Protein AF-A0A7S1Z322-F1 (afdb_monomer)

Organism: Trieres chinensis (NCBI:txid1514140)

Solvent-accessible surface area (backbone atoms only — not comparable to full-atom values): 23806 Å² total; per-residue (Å²): 132,81,77,69,66,62,68,61,63,66,67,71,72,79,74,84,77,78,76,73,82,71,79,69,81,74,74,83,77,74,84,77,82,75,78,67,72,75,73,50,73,66,57,51,52,49,52,51,51,52,48,53,51,53,52,50,52,52,52,54,51,53,50,52,55,52,50,53,51,51,52,51,51,53,51,52,54,50,53,52,50,53,52,51,50,52,53,52,58,62,64,58,77,80,63,85,81,73,95,78,64,73,65,61,58,55,56,52,48,52,51,49,50,53,51,50,53,50,48,52,54,55,48,53,54,52,53,49,52,51,50,53,52,51,51,51,54,51,50,53,53,50,50,50,54,52,50,53,50,48,51,59,59,63,68,59,68,80,68,80,80,67,73,80,74,71,61,56,68,56,54,56,49,37,48,51,50,39,51,30,41,76,66,76,65,43,93,59,57,68,75,54,41,50,53,49,65,48,83,71,89,57,97,81,71,81,74,80,87,73,82,78,80,89,78,88,80,83,82,81,83,88,80,87,86,80,88,76,86,88,76,92,72,85,81,62,74,71,69,73,75,67,72,77,85,74,64,98,76,80,70,94,83,71,81,50,72,67,54,48,50,62,63,54,64,74,74,72,86,84,85,88,79,93,70,90,68,78,81,71,80,81,63,82,46,75,65,53,55,48,27,52,51,46,32,52,31,43,77,70,74,66,48,91,64,57,70,71,58,40,52,51,25,43,54,54,60,66,70,45,79,78,72,80,79,73,80,81,73,87,71,60,69,70,64,58,67,70,56,77,70,88,64,82,93,73,81,79,94,63,78,51,74,68,53,51,52,54,50,52,55,50,55,64,75,76,108

Foldseek 3Di:
DPPVPPVVVVVVPPPPDPPDPPPPPPPPPDDPPPPPPDPDPVRVVVVVVVVVVVVVVVVVVVVVVVVVVVVVVVVVVVVVVVVVVVVVVVVVPPDDDDPPCPVVVVVVVVVVVVVVVVVVVVVVVVVVVVVVVVVVVVVVVVVVVVVVVVCVVPVPPDPDDDDPPPPVVLVVVLVVQLVCVVVVNHPDDPVVNVVSVPPPPDPPDDPPDDDDDDDDDDDDDDDDDDDDDDDDDPDDPVVVVPPPVDDPPPDDDDDDPVVCCVVVVVPDDDDDDDDDDDPDPPDQDPVLVVLVVQLVCVVVVNHPDDPVSNVVSVVVNVPPDDDPDPPDDDDDVVLVVVQPDPDDPPDDPDDGPVRVVVVVVVVVVVD

Sequence (367 aa):
MAKLSVAVAALLLLTSGADAFSCRKINMRRNQSLRMALPTPEESAKALTDYMSKSHEAKLQAVKAAEEKAATEIRGLKSQIEELEIERASSIVQSSPPAALVEGSREDLANKLVAYQKFMADYIVKAQDQKVKAVRAAEEAAEKRFKDQLLLLGGSATAPAAAPAENKVFADRSAKVSAAAKAGKSRWGDSENQKASQKVGVVGTVPPNQAAPASSFETPAPEPVVTVPVVEVPVPEEVAAADHGLRADGGVGGLTLAERIHFGANASGAPAAAVAAPAASKGPTLFDMRNAKVSAAAAAGKSRWGEREVRKAMDLARALPAAPSTPVIEVSPEVQAADHGLRADGGVGGPTLAERVNLGARLLQTA

Structure (mmCIF, N/CA/C/O backbone):
data_AF-A0A7S1Z322-F1
#
_entry.id   AF-A0A7S1Z322-F1
#
loop_
_atom_site.group_PDB
_atom_site.id
_atom_site.type_symbol
_atom_site.label_atom_id
_atom_site.label_alt_id
_atom_site.label_comp_id
_atom_site.label_asym_id
_atom_site.label_entity_id
_atom_site.label_seq_id
_a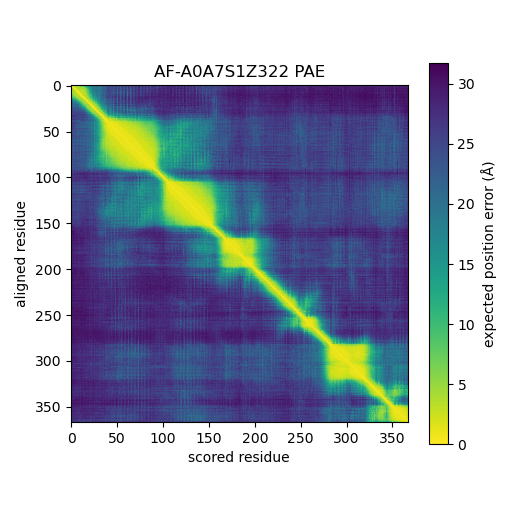tom_site.pdbx_PDB_ins_code
_atom_site.Cartn_x
_atom_site.Cartn_y
_atom_site.Cartn_z
_atom_site.occupancy
_atom_site.B_iso_or_equiv
_atom_site.auth_seq_id
_atom_site.auth_comp_id
_atom_site.auth_asym_id
_atom_site.auth_atom_id
_atom_site.pdbx_PDB_model_num
ATOM 1 N N . MET A 1 1 ? -30.931 33.501 14.495 1.00 48.34 1 MET A N 1
ATOM 2 C CA . MET A 1 1 ? -30.773 33.709 13.036 1.00 48.34 1 MET A CA 1
ATOM 3 C C . MET A 1 1 ? -29.376 34.184 12.594 1.00 48.34 1 MET A C 1
ATOM 5 O O . MET A 1 1 ? -29.181 34.382 11.409 1.00 48.34 1 MET A O 1
ATOM 9 N N . ALA A 1 2 ? -28.368 34.282 13.475 1.00 50.38 2 ALA A N 1
ATOM 10 C CA . ALA A 1 2 ? -27.017 34.735 13.095 1.00 50.38 2 ALA A CA 1
ATOM 11 C C . ALA A 1 2 ? -26.042 33.616 12.651 1.00 50.38 2 ALA A C 1
ATOM 13 O O . ALA A 1 2 ? -24.951 33.905 12.178 1.00 50.38 2 ALA A O 1
ATOM 14 N N . LYS A 1 3 ? -26.416 32.331 12.775 1.00 45.22 3 LYS A N 1
ATOM 15 C CA . LYS A 1 3 ? -25.525 31.188 12.478 1.00 45.22 3 LYS A CA 1
ATOM 16 C C . LYS A 1 3 ? -25.647 30.626 11.053 1.00 45.22 3 LYS A C 1
ATOM 18 O O . LYS A 1 3 ? -24.819 29.816 10.661 1.00 45.22 3 LYS A O 1
ATOM 23 N N . LEU A 1 4 ? -26.622 31.082 10.257 1.00 45.84 4 LEU A N 1
ATOM 24 C CA . LEU A 1 4 ? -26.761 30.667 8.851 1.00 45.84 4 LEU A CA 1
ATOM 25 C C . LEU A 1 4 ? -25.904 31.490 7.872 1.00 45.84 4 LEU A C 1
ATOM 27 O O . LEU A 1 4 ? -25.720 31.071 6.736 1.00 45.84 4 LEU A O 1
ATOM 31 N N . SER A 1 5 ? -25.348 32.632 8.293 1.00 46.78 5 SER A N 1
ATOM 32 C CA . SER A 1 5 ? -24.646 33.539 7.372 1.00 46.78 5 SER A CA 1
ATOM 33 C C . SER A 1 5 ? -23.170 33.187 7.139 1.00 46.78 5 SER A C 1
ATOM 35 O O . SER A 1 5 ? -22.582 33.661 6.172 1.00 46.78 5 SER A O 1
ATOM 37 N N . VAL A 1 6 ? -22.561 32.346 7.983 1.00 51.38 6 VAL A N 1
ATOM 38 C CA . VAL A 1 6 ? -21.130 31.988 7.874 1.00 51.38 6 VAL A CA 1
ATOM 39 C C . VAL A 1 6 ? -20.909 30.789 6.942 1.00 51.38 6 VAL A C 1
ATOM 41 O O . VAL A 1 6 ? -19.888 30.711 6.264 1.00 51.38 6 VAL A O 1
ATOM 44 N N . ALA A 1 7 ? -21.895 29.895 6.812 1.00 48.09 7 ALA A N 1
ATOM 45 C CA . ALA A 1 7 ? -21.791 28.715 5.949 1.00 48.09 7 ALA A CA 1
ATOM 46 C C . ALA A 1 7 ? -21.870 29.042 4.443 1.00 48.09 7 ALA A C 1
ATOM 48 O O . ALA A 1 7 ? -21.355 28.287 3.624 1.00 48.09 7 ALA A O 1
ATOM 49 N N . VAL A 1 8 ? -22.461 30.182 4.065 1.00 51.50 8 VAL A N 1
ATOM 50 C CA . VAL A 1 8 ? -22.577 30.597 2.654 1.00 51.50 8 VAL A CA 1
ATOM 51 C C . VAL A 1 8 ? -21.304 31.300 2.158 1.00 51.50 8 VAL A C 1
ATOM 53 O O . VAL A 1 8 ? -20.959 31.187 0.985 1.00 51.50 8 VAL A O 1
ATOM 56 N N . ALA A 1 9 ? -20.535 31.942 3.045 1.00 50.19 9 ALA A N 1
ATOM 57 C CA . ALA A 1 9 ? -19.282 32.607 2.674 1.00 50.19 9 ALA A CA 1
ATOM 58 C C . ALA A 1 9 ? -18.119 31.623 2.423 1.00 50.19 9 ALA A C 1
ATOM 60 O O . ALA A 1 9 ? -17.240 31.906 1.613 1.00 50.19 9 ALA A O 1
ATOM 61 N N . ALA A 1 10 ? -18.128 30.442 3.054 1.00 49.34 10 ALA A N 1
ATOM 62 C CA . ALA A 1 10 ? -17.085 29.429 2.861 1.00 49.34 10 ALA A CA 1
ATOM 63 C C . ALA A 1 10 ? -17.253 28.600 1.570 1.00 49.34 10 ALA A C 1
ATOM 65 O O . ALA A 1 10 ? -16.291 27.992 1.105 1.00 49.34 10 ALA A O 1
ATOM 66 N N . LEU A 1 11 ? -18.444 28.599 0.957 1.00 46.31 11 LEU A N 1
ATOM 67 C CA . LEU A 1 11 ? -18.703 27.853 -0.281 1.00 46.31 11 LEU A CA 1
ATOM 68 C C . LEU A 1 11 ? -18.320 28.636 -1.553 1.00 46.31 11 LEU A C 1
ATOM 70 O O . LEU A 1 11 ? -18.207 28.044 -2.622 1.00 46.31 11 LEU A O 1
ATOM 74 N N . LEU A 1 12 ? -18.064 29.947 -1.448 1.00 46.78 12 LEU A N 1
ATOM 75 C CA . LEU A 1 12 ? -17.720 30.804 -2.593 1.00 46.78 12 LEU A CA 1
ATOM 76 C C . LEU A 1 12 ? -16.210 30.943 -2.866 1.00 46.78 12 LEU A C 1
ATOM 78 O O . LEU A 1 12 ? -15.827 31.567 -3.852 1.00 46.78 12 LEU A O 1
ATOM 82 N N . LEU A 1 13 ? -15.345 30.358 -2.031 1.00 47.91 13 LEU A N 1
ATOM 83 C CA . LEU A 1 13 ? -13.882 30.469 -2.157 1.00 47.91 13 LEU A CA 1
ATOM 84 C C . LEU A 1 13 ? -13.193 29.221 -2.739 1.00 47.91 13 LEU A C 1
ATOM 86 O O . LEU A 1 13 ? -11.978 29.232 -2.906 1.00 47.91 13 LEU A O 1
ATOM 90 N N . LEU A 1 14 ? -13.939 28.171 -3.112 1.00 47.03 14 LEU A N 1
ATOM 91 C CA . LEU A 1 14 ? -13.380 26.955 -3.733 1.00 47.03 14 LEU A CA 1
ATOM 92 C C . LEU A 1 14 ? -13.553 26.859 -5.261 1.00 47.03 14 LEU A C 1
ATOM 94 O O . LEU A 1 14 ? -13.187 25.844 -5.847 1.00 47.03 14 LEU A O 1
ATOM 98 N N . THR A 1 15 ? -14.055 27.898 -5.934 1.00 47.06 15 THR A N 1
ATOM 99 C CA . THR A 1 15 ? -14.262 27.881 -7.399 1.00 47.06 15 THR A CA 1
ATOM 100 C C . THR A 1 15 ? -13.264 28.724 -8.201 1.00 47.06 15 THR A C 1
ATOM 102 O O . THR A 1 15 ? -13.381 28.792 -9.421 1.00 47.06 15 THR A O 1
ATOM 105 N N . SER A 1 16 ? -12.262 29.338 -7.564 1.00 49.69 16 SER A N 1
ATOM 106 C CA . SER A 1 16 ? -11.251 30.159 -8.251 1.00 49.69 16 SER A CA 1
ATOM 107 C C . SER A 1 16 ? -9.926 29.409 -8.384 1.00 49.69 16 SER A C 1
ATOM 109 O O . SER A 1 16 ? -9.026 29.532 -7.562 1.00 49.69 16 SER A O 1
ATOM 111 N N . GLY A 1 17 ? -9.838 28.578 -9.418 1.00 48.47 17 GLY A N 1
ATOM 112 C CA . GLY A 1 17 ? -8.613 27.862 -9.782 1.00 48.47 17 GLY A CA 1
ATOM 113 C C . GLY A 1 17 ? -8.734 27.054 -11.071 1.00 48.47 17 GLY A C 1
ATOM 114 O O . GLY A 1 17 ? -7.975 26.117 -11.284 1.00 48.47 17 GLY A O 1
ATOM 115 N N . ALA A 1 18 ? -9.708 27.378 -11.924 1.00 47.91 18 ALA A N 1
ATOM 116 C CA . ALA A 1 18 ? -9.724 26.933 -13.309 1.00 47.91 18 ALA A CA 1
ATOM 117 C C . ALA A 1 18 ? -8.949 27.969 -14.127 1.00 47.91 18 ALA A C 1
ATOM 119 O O . ALA A 1 18 ? -9.538 28.760 -14.864 1.00 47.91 18 ALA A O 1
ATOM 120 N N . ASP A 1 19 ? -7.627 28.003 -13.946 1.00 45.34 19 ASP A N 1
ATOM 121 C CA . ASP A 1 19 ? -6.774 28.728 -14.875 1.00 45.34 19 ASP A CA 1
ATOM 122 C C . ASP A 1 19 ? -6.967 28.103 -16.249 1.00 45.34 19 ASP A C 1
ATOM 124 O O . ASP A 1 19 ? -6.680 26.929 -16.503 1.00 45.34 19 ASP A O 1
ATOM 128 N N . ALA A 1 20 ? -7.557 28.919 -17.110 1.00 46.47 20 ALA A N 1
ATOM 129 C CA . ALA A 1 20 ? -7.815 28.628 -18.490 1.00 46.47 20 ALA A CA 1
ATOM 130 C C . ALA A 1 20 ? -6.530 28.102 -19.132 1.00 46.47 20 ALA A C 1
ATOM 132 O O . ALA A 1 20 ? -5.577 28.849 -19.368 1.00 46.47 20 ALA A O 1
ATOM 133 N N . PHE A 1 21 ? -6.541 26.820 -19.499 1.00 46.38 21 PHE A N 1
ATOM 134 C CA . PHE A 1 21 ? -5.717 26.314 -20.584 1.00 46.38 21 PHE A CA 1
ATOM 135 C C . PHE A 1 21 ? -6.169 27.030 -21.855 1.00 46.38 21 PHE A C 1
ATOM 137 O O . PHE A 1 21 ? -6.972 26.541 -22.646 1.00 46.38 21 PHE A O 1
ATOM 144 N N . SER A 1 22 ? -5.678 28.257 -22.011 1.00 44.28 22 SER A N 1
ATOM 145 C CA . SER A 1 22 ? -5.722 29.003 -23.246 1.00 44.28 22 SER A CA 1
ATOM 146 C C . SER A 1 22 ? -4.985 28.145 -24.262 1.00 44.28 22 SER A C 1
ATOM 148 O O . SER A 1 22 ? -3.754 28.063 -24.253 1.00 44.28 22 SER A O 1
ATOM 150 N N . CYS A 1 23 ? -5.752 27.452 -25.105 1.00 42.47 23 CYS A N 1
ATOM 151 C CA . CYS A 1 23 ? -5.283 26.836 -26.332 1.00 42.47 23 CYS A CA 1
ATOM 152 C C . CYS A 1 23 ? -4.719 27.948 -27.224 1.00 42.47 23 CYS A C 1
ATOM 154 O O . CYS A 1 23 ? -5.355 28.396 -28.181 1.00 42.47 23 CYS A O 1
ATOM 156 N N . ARG A 1 24 ? -3.512 28.431 -26.905 1.00 47.22 24 ARG A N 1
ATOM 157 C CA . ARG A 1 24 ? -2.697 29.183 -27.847 1.00 47.22 24 ARG A CA 1
ATOM 158 C C . ARG A 1 24 ? -2.564 28.277 -29.054 1.00 47.22 24 ARG A C 1
ATOM 160 O O . ARG A 1 24 ? -1.974 27.205 -28.968 1.00 47.22 24 ARG A O 1
ATOM 167 N N . LYS A 1 25 ? -3.143 28.722 -30.168 1.00 51.88 25 LYS A N 1
ATOM 168 C CA . LYS A 1 25 ? -2.838 28.242 -31.512 1.00 51.88 25 LYS A CA 1
ATOM 169 C C . LYS A 1 25 ? -1.323 28.315 -31.682 1.00 51.88 25 LYS A C 1
ATOM 171 O O . LYS A 1 25 ? -0.779 29.355 -32.049 1.00 51.88 25 LYS A O 1
ATOM 176 N N . ILE A 1 26 ? -0.639 27.224 -31.352 1.00 50.00 26 ILE A N 1
ATOM 177 C CA . ILE A 1 26 ? 0.761 27.034 -31.686 1.00 50.00 26 ILE A CA 1
ATOM 178 C C . ILE A 1 26 ? 0.758 26.859 -33.195 1.00 50.00 26 ILE A C 1
ATOM 180 O O . ILE A 1 26 ? 0.352 25.836 -33.739 1.00 50.00 26 ILE A O 1
ATOM 184 N N . ASN A 1 27 ? 1.122 27.951 -33.855 1.00 48.59 27 ASN A N 1
ATOM 185 C CA . ASN A 1 27 ? 1.414 28.010 -35.268 1.00 48.59 27 ASN A CA 1
ATOM 186 C C . ASN A 1 27 ? 2.334 26.831 -35.607 1.00 48.59 27 ASN A C 1
ATOM 188 O O . ASN A 1 27 ? 3.461 26.766 -35.114 1.00 48.59 27 ASN A O 1
ATOM 192 N N . MET A 1 28 ? 1.843 25.902 -36.430 1.00 47.25 28 MET A N 1
ATOM 193 C CA . MET A 1 28 ? 2.625 24.825 -37.028 1.00 47.25 28 MET A CA 1
ATOM 194 C C . MET A 1 28 ? 3.693 25.431 -37.953 1.00 47.25 28 MET A C 1
ATOM 196 O O . MET A 1 28 ? 3.582 25.409 -39.179 1.00 47.25 28 MET A O 1
ATOM 200 N N . ARG A 1 29 ? 4.777 25.961 -37.377 1.00 48.44 29 ARG A N 1
ATOM 201 C CA . ARG A 1 29 ? 6.044 26.133 -38.090 1.00 48.44 29 ARG A CA 1
ATOM 202 C C . ARG A 1 29 ? 6.741 24.780 -38.167 1.00 48.44 29 ARG A C 1
ATOM 204 O O . ARG A 1 29 ? 7.641 24.445 -37.411 1.00 48.44 29 ARG A O 1
ATOM 211 N N . ARG A 1 30 ? 6.219 24.005 -39.110 1.00 52.25 30 ARG A N 1
ATOM 212 C CA . ARG A 1 30 ? 6.933 23.179 -40.081 1.00 52.25 30 ARG A CA 1
ATOM 213 C C . ARG A 1 30 ? 8.471 23.277 -39.992 1.00 52.25 30 ARG A C 1
ATOM 215 O O . ARG A 1 30 ? 9.051 24.312 -40.302 1.00 52.25 30 ARG A O 1
ATOM 222 N N . ASN A 1 31 ? 9.084 22.133 -39.695 1.00 48.62 31 ASN A N 1
ATOM 223 C CA . ASN A 1 31 ? 10.341 21.656 -40.274 1.00 48.62 31 ASN A CA 1
ATOM 224 C C . ASN A 1 31 ? 11.599 22.519 -40.086 1.00 48.62 31 ASN A C 1
ATOM 226 O O . ASN A 1 31 ? 12.241 22.908 -41.058 1.00 48.62 31 ASN A O 1
ATOM 230 N N . GLN A 1 32 ? 12.051 22.674 -38.845 1.00 54.50 32 GLN A N 1
ATOM 231 C CA . GLN A 1 32 ? 13.488 22.562 -38.595 1.00 54.50 32 GLN A CA 1
ATOM 232 C C . GLN A 1 32 ? 13.735 21.209 -37.948 1.00 54.50 32 GLN A C 1
ATOM 234 O O . GLN A 1 32 ? 13.483 20.996 -36.766 1.00 54.50 32 GLN A O 1
ATOM 239 N N . SER A 1 33 ? 14.179 20.271 -38.780 1.00 50.78 33 SER A N 1
ATOM 240 C CA . SER A 1 33 ? 14.750 18.993 -38.388 1.00 50.78 33 SER A CA 1
ATOM 241 C C . SER A 1 33 ? 16.000 19.245 -37.545 1.00 50.78 33 SER A C 1
ATOM 243 O O . SER A 1 33 ? 17.127 19.183 -38.042 1.00 50.78 33 SER A O 1
ATOM 245 N N . LEU A 1 34 ? 15.794 19.552 -36.267 1.00 55.56 34 LEU A N 1
ATOM 246 C CA . LEU A 1 34 ? 16.779 19.326 -35.228 1.00 55.56 34 LEU A CA 1
ATOM 247 C C . LEU A 1 34 ? 17.039 17.823 -35.237 1.00 55.56 34 LEU A C 1
ATOM 249 O O . LEU A 1 34 ? 16.319 17.038 -34.624 1.00 55.56 34 LEU A O 1
ATOM 253 N N . ARG A 1 35 ? 18.061 17.424 -35.999 1.00 51.56 35 ARG A N 1
ATOM 254 C CA . ARG A 1 35 ? 18.777 16.171 -35.791 1.00 51.56 35 ARG A CA 1
ATOM 255 C C . ARG A 1 35 ? 19.426 16.279 -34.414 1.00 51.56 35 ARG A C 1
ATOM 257 O O . ARG A 1 35 ? 20.622 16.524 -34.312 1.00 51.56 35 ARG A O 1
ATOM 264 N N . MET A 1 36 ? 18.614 16.187 -33.362 1.00 62.47 36 MET A N 1
ATOM 265 C CA . MET A 1 36 ? 19.113 15.937 -32.024 1.00 62.47 36 MET A CA 1
ATOM 266 C C . MET A 1 36 ? 19.836 14.607 -32.141 1.00 62.47 36 MET A C 1
ATOM 268 O O . MET A 1 36 ? 19.217 13.588 -32.456 1.00 62.47 36 MET A O 1
ATOM 272 N N . ALA A 1 37 ? 21.162 14.656 -32.018 1.00 71.69 37 ALA A N 1
ATOM 273 C CA . ALA A 1 37 ? 21.959 13.459 -31.865 1.00 71.69 37 ALA A CA 1
ATOM 274 C C . ALA A 1 37 ? 21.273 12.623 -30.783 1.00 71.69 37 ALA A C 1
ATOM 276 O O . ALA A 1 37 ? 20.943 13.148 -29.718 1.00 71.69 37 ALA A O 1
ATOM 277 N N . LEU A 1 38 ? 20.952 11.370 -31.112 1.00 73.31 38 LEU A N 1
ATOM 278 C CA . LEU A 1 38 ? 20.347 10.468 -30.145 1.00 73.31 38 LEU A CA 1
ATOM 279 C C . LEU A 1 38 ? 21.243 10.479 -28.903 1.00 73.31 38 LEU A C 1
ATOM 281 O O . LEU A 1 38 ? 22.459 10.330 -29.072 1.00 73.31 38 LEU A O 1
ATOM 285 N N . PRO A 1 39 ? 20.679 10.704 -27.700 1.00 83.94 39 PRO A N 1
ATOM 286 C CA . PRO A 1 39 ? 21.465 10.690 -26.481 1.00 83.94 39 PRO A CA 1
ATOM 287 C C . PRO A 1 39 ? 22.261 9.397 -26.446 1.00 83.94 39 PRO A C 1
ATOM 289 O O . PRO A 1 39 ? 21.755 8.321 -26.796 1.00 83.94 39 PRO A O 1
ATOM 292 N N . THR A 1 40 ? 23.533 9.525 -26.097 1.00 93.31 40 THR A N 1
ATOM 293 C CA . THR A 1 40 ? 24.419 8.369 -26.056 1.00 93.31 40 THR A CA 1
ATOM 294 C C . THR A 1 40 ? 23.840 7.328 -25.086 1.00 93.31 40 THR A C 1
ATOM 296 O O . THR A 1 40 ? 23.132 7.684 -24.135 1.00 93.31 40 THR A O 1
ATOM 299 N N . PRO A 1 41 ? 24.101 6.024 -25.287 1.00 91.38 41 PRO A N 1
ATOM 300 C CA . PRO A 1 41 ? 23.595 4.989 -24.387 1.00 91.38 41 PRO A CA 1
ATOM 301 C C . PRO A 1 41 ? 23.935 5.267 -22.914 1.00 91.38 41 PRO A C 1
ATOM 303 O O . PRO A 1 41 ? 23.109 5.026 -22.035 1.00 91.38 41 PRO A O 1
ATOM 306 N N . GLU A 1 42 ? 25.101 5.860 -22.654 1.00 92.00 42 GLU A N 1
ATOM 307 C CA . GLU A 1 42 ? 25.545 6.267 -21.319 1.00 92.00 42 GLU A CA 1
ATOM 308 C C . GLU A 1 42 ? 24.685 7.396 -20.730 1.00 92.00 42 GLU A C 1
ATOM 310 O O . GLU A 1 42 ? 24.242 7.299 -19.584 1.00 92.00 42 GLU A O 1
ATOM 315 N N . GLU A 1 43 ? 24.360 8.425 -21.517 1.00 92.31 43 GLU A N 1
ATOM 316 C CA . GLU A 1 43 ? 23.457 9.506 -21.094 1.00 92.31 43 GLU A CA 1
ATOM 317 C C . GLU A 1 43 ? 22.042 8.992 -20.826 1.00 92.31 43 GLU A C 1
ATOM 319 O O . GLU A 1 43 ? 21.406 9.414 -19.859 1.00 92.31 43 GLU A O 1
ATOM 324 N N . SER A 1 44 ? 21.557 8.042 -21.631 1.00 89.12 44 SER A N 1
ATOM 325 C CA . SER A 1 44 ? 20.235 7.442 -21.428 1.00 89.12 44 SER A CA 1
ATOM 326 C C . SER A 1 44 ? 20.159 6.618 -20.134 1.00 89.12 44 SER A C 1
ATOM 328 O O . SER A 1 44 ? 19.191 6.735 -19.378 1.00 89.12 44 SER A O 1
ATOM 330 N N . ALA A 1 45 ? 21.208 5.848 -19.822 1.00 91.94 45 ALA A N 1
ATOM 331 C CA . ALA A 1 45 ? 21.297 5.073 -18.587 1.00 91.94 45 ALA A CA 1
ATOM 332 C C . ALA A 1 45 ? 21.411 5.984 -17.356 1.00 91.94 45 ALA A C 1
ATOM 334 O O . ALA A 1 45 ? 20.767 5.736 -16.329 1.00 91.94 45 ALA A O 1
ATOM 335 N N . LYS A 1 46 ? 22.178 7.075 -17.471 1.00 95.62 46 LYS A N 1
ATOM 336 C CA . LYS A 1 46 ? 22.288 8.086 -16.418 1.00 95.62 46 LYS A CA 1
ATOM 337 C C . LYS A 1 46 ? 20.951 8.785 -16.177 1.00 95.62 46 LYS A C 1
ATOM 339 O O . LYS A 1 46 ? 20.508 8.850 -15.036 1.00 95.62 46 LYS A O 1
ATOM 344 N N . ALA A 1 47 ? 20.262 9.210 -17.236 1.00 92.00 47 ALA A N 1
ATOM 345 C CA . ALA A 1 47 ? 18.949 9.843 -17.129 1.00 92.00 47 ALA A CA 1
ATOM 346 C C . ALA A 1 47 ? 17.906 8.922 -16.472 1.00 92.00 47 ALA A C 1
ATOM 348 O O . ALA A 1 47 ? 17.118 9.381 -15.644 1.00 92.00 47 ALA A O 1
ATOM 349 N N . LEU A 1 48 ? 17.921 7.620 -16.786 1.00 88.44 48 LEU A N 1
ATOM 350 C CA . LEU A 1 48 ? 17.051 6.639 -16.133 1.00 88.44 48 LEU A CA 1
ATOM 351 C C . LEU A 1 48 ? 17.383 6.484 -14.642 1.00 88.44 48 LEU A C 1
ATOM 353 O O . LEU A 1 48 ? 16.478 6.466 -13.809 1.00 88.44 48 LEU A O 1
ATOM 357 N N . THR A 1 49 ? 18.668 6.398 -14.300 1.00 94.62 49 THR A N 1
ATOM 358 C CA . THR A 1 49 ? 19.122 6.278 -12.906 1.00 94.62 49 THR A CA 1
ATOM 359 C C . THR A 1 49 ? 18.735 7.515 -12.093 1.00 94.62 49 THR A C 1
ATOM 361 O O . THR A 1 49 ? 18.150 7.388 -11.015 1.00 94.62 49 THR A O 1
ATOM 364 N N . ASP A 1 50 ? 18.959 8.708 -12.647 1.00 93.56 50 ASP A N 1
ATOM 365 C CA . ASP A 1 50 ? 18.570 9.981 -12.037 1.00 93.56 50 ASP A CA 1
ATOM 366 C C . ASP A 1 50 ? 17.049 10.077 -11.862 1.00 93.56 50 ASP A C 1
ATOM 368 O O . ASP A 1 50 ? 16.569 10.532 -10.822 1.00 93.56 50 ASP A O 1
ATOM 372 N N . TYR A 1 51 ? 16.275 9.619 -12.850 1.00 91.94 51 TYR A N 1
ATOM 373 C CA . TYR A 1 51 ? 14.816 9.576 -12.762 1.00 91.94 51 TYR A CA 1
ATOM 374 C C . TYR A 1 51 ? 14.336 8.648 -11.642 1.00 91.94 51 TYR A C 1
ATOM 376 O O . TYR A 1 51 ? 13.471 9.033 -10.854 1.00 91.94 51 TYR A O 1
ATOM 384 N N . MET A 1 52 ? 14.906 7.445 -11.537 1.00 92.06 52 MET A N 1
ATOM 385 C CA . MET A 1 52 ? 14.542 6.489 -10.489 1.00 92.06 52 MET A CA 1
ATOM 386 C C . MET A 1 52 ? 14.901 7.031 -9.102 1.00 92.06 52 MET A C 1
ATOM 388 O O . MET A 1 52 ? 14.058 6.989 -8.204 1.00 92.06 52 MET A O 1
ATOM 392 N N . SER A 1 53 ? 16.091 7.620 -8.945 1.00 95.38 53 SER A N 1
ATOM 393 C CA . SER A 1 53 ? 16.523 8.267 -7.699 1.00 95.38 53 SER A CA 1
ATOM 394 C C . SER A 1 53 ? 15.569 9.395 -7.283 1.00 95.38 53 SER A C 1
ATOM 396 O O . SER A 1 53 ? 14.976 9.341 -6.202 1.00 95.38 53 SER A O 1
ATOM 398 N N . LYS A 1 54 ? 15.291 10.343 -8.190 1.00 92.69 54 LYS A N 1
ATOM 399 C CA . LYS A 1 54 ? 14.340 11.445 -7.950 1.00 92.69 54 LYS A CA 1
ATOM 400 C C . LYS A 1 54 ? 12.927 10.942 -7.665 1.00 92.69 54 LYS A C 1
ATOM 402 O O . LYS A 1 54 ? 12.225 11.501 -6.825 1.00 92.69 54 LYS A O 1
ATOM 407 N N . SER A 1 55 ? 12.487 9.876 -8.337 1.00 89.19 55 SER A N 1
ATOM 408 C CA . SER A 1 55 ? 11.173 9.288 -8.074 1.00 89.19 55 SER A CA 1
ATOM 409 C C . SER A 1 55 ? 11.092 8.662 -6.680 1.00 89.19 55 SER A C 1
ATOM 411 O O . SER A 1 55 ? 10.027 8.737 -6.064 1.00 89.19 55 SER A O 1
ATOM 413 N N . HIS A 1 56 ? 12.164 8.041 -6.187 1.00 89.69 56 HIS A N 1
ATOM 414 C CA . HIS A 1 56 ? 12.224 7.513 -4.824 1.00 89.69 56 HIS A CA 1
ATOM 415 C C . HIS A 1 56 ? 12.256 8.634 -3.783 1.00 89.69 56 HIS A C 1
ATOM 417 O O . HIS A 1 56 ? 11.502 8.574 -2.812 1.00 89.69 56 HIS A O 1
ATOM 423 N N . GLU A 1 57 ? 13.045 9.680 -4.017 1.00 91.31 57 GLU A N 1
ATOM 424 C CA . GLU A 1 57 ? 13.099 10.857 -3.148 1.00 91.31 57 GLU A CA 1
ATOM 425 C C . GLU A 1 57 ? 11.727 11.538 -3.029 1.00 91.31 57 GLU A C 1
ATOM 427 O O . GLU A 1 57 ? 11.237 11.760 -1.921 1.00 91.31 57 GLU A O 1
ATOM 432 N N . ALA A 1 58 ? 11.035 11.747 -4.154 1.00 87.62 58 ALA A N 1
ATOM 433 C CA . ALA A 1 58 ? 9.688 12.314 -4.164 1.00 87.62 58 ALA A CA 1
ATOM 434 C C . ALA A 1 58 ? 8.670 11.445 -3.399 1.00 87.62 58 ALA A C 1
ATOM 436 O O . ALA A 1 58 ? 7.790 11.972 -2.717 1.00 87.62 58 ALA A O 1
ATOM 437 N N . LYS A 1 59 ? 8.788 10.108 -3.468 1.00 86.88 59 LYS A N 1
ATOM 438 C CA . LYS A 1 59 ? 7.943 9.198 -2.673 1.00 86.88 59 LYS A CA 1
ATOM 439 C C . LYS A 1 59 ? 8.212 9.350 -1.177 1.00 86.88 59 LYS A C 1
ATOM 441 O O . LYS A 1 59 ? 7.259 9.444 -0.409 1.00 86.88 59 LYS A O 1
ATOM 446 N N . LEU A 1 60 ? 9.479 9.400 -0.764 1.00 88.06 60 LEU A N 1
ATOM 447 C CA . LEU A 1 60 ? 9.842 9.597 0.643 1.00 88.06 60 LEU A CA 1
ATOM 448 C C . LEU A 1 60 ? 9.350 10.951 1.164 1.00 88.06 60 LEU A C 1
ATOM 450 O O . LEU A 1 60 ? 8.838 11.030 2.279 1.00 88.06 60 LEU A O 1
ATOM 454 N N . GLN A 1 61 ? 9.444 12.003 0.351 1.00 91.00 61 GLN A N 1
ATOM 455 C CA . GLN A 1 61 ? 8.938 13.325 0.709 1.00 91.00 61 GLN A CA 1
ATOM 456 C C . GLN A 1 61 ? 7.409 13.337 0.864 1.00 91.00 61 GLN A C 1
ATOM 458 O O . GLN A 1 61 ? 6.898 13.917 1.819 1.00 91.00 61 GLN A O 1
ATOM 463 N N . ALA A 1 62 ? 6.677 12.654 -0.023 1.00 84.38 62 ALA A N 1
ATOM 464 C CA . ALA A 1 62 ? 5.225 12.525 0.086 1.00 84.38 62 ALA A CA 1
ATOM 465 C C . ALA A 1 62 ? 4.797 11.771 1.359 1.00 84.38 62 ALA A C 1
ATOM 467 O O . ALA A 1 62 ? 3.821 12.161 1.999 1.00 84.38 62 ALA A O 1
ATOM 468 N N . VAL A 1 63 ? 5.541 10.729 1.750 1.00 83.62 63 VAL A N 1
ATOM 469 C CA . VAL A 1 63 ? 5.298 9.999 3.007 1.00 83.62 63 VAL A CA 1
ATOM 470 C C . VAL A 1 63 ? 5.534 10.907 4.214 1.00 83.62 63 VAL A C 1
ATOM 472 O O . VAL A 1 63 ? 4.644 11.021 5.052 1.00 83.62 63 VAL A O 1
ATOM 475 N N . LYS A 1 64 ? 6.658 11.634 4.262 1.00 91.12 64 LYS A N 1
ATOM 476 C CA . LYS A 1 64 ? 6.945 12.588 5.350 1.00 91.12 64 LYS A CA 1
ATOM 477 C C . LYS A 1 64 ? 5.863 13.662 5.487 1.00 91.12 64 LYS A C 1
ATOM 479 O O . LYS A 1 64 ? 5.399 13.927 6.589 1.00 91.12 64 LYS A O 1
ATOM 484 N N . ALA A 1 65 ? 5.401 14.232 4.372 1.00 88.06 65 ALA A N 1
ATOM 485 C CA . ALA A 1 65 ? 4.330 15.229 4.390 1.00 88.06 65 ALA A CA 1
ATOM 486 C C . ALA A 1 65 ? 3.001 14.656 4.925 1.00 88.06 65 ALA A C 1
ATOM 488 O O . ALA A 1 65 ? 2.260 15.343 5.631 1.00 88.06 65 ALA A O 1
ATOM 489 N N . ALA A 1 66 ? 2.690 13.393 4.613 1.00 81.50 66 ALA A N 1
ATOM 490 C CA . ALA A 1 66 ? 1.514 12.717 5.155 1.00 81.50 66 ALA A CA 1
ATOM 491 C C . ALA A 1 66 ? 1.646 12.446 6.666 1.00 81.50 66 ALA A C 1
ATOM 493 O O . ALA A 1 66 ? 0.680 12.644 7.405 1.00 81.50 66 ALA A O 1
ATOM 494 N N . GLU A 1 67 ? 2.833 12.050 7.132 1.00 83.94 67 GLU A N 1
ATOM 495 C CA . GLU A 1 67 ? 3.129 11.838 8.555 1.00 83.94 67 GLU A CA 1
ATOM 496 C C . GLU A 1 67 ? 3.052 13.141 9.362 1.00 83.94 67 GLU A C 1
ATOM 498 O O . GLU A 1 67 ? 2.415 13.173 10.414 1.00 83.94 67 GLU A O 1
ATOM 503 N N . GLU A 1 68 ? 3.619 14.240 8.856 1.00 94.00 68 GLU A N 1
ATOM 504 C CA . GLU A 1 68 ? 3.528 15.563 9.490 1.00 94.00 68 GLU A CA 1
ATOM 505 C C . GLU A 1 68 ? 2.076 16.050 9.588 1.00 94.00 68 GLU A C 1
ATOM 507 O O . GLU A 1 68 ? 1.645 16.573 10.623 1.00 94.00 68 GLU A O 1
ATOM 512 N N . LYS A 1 69 ? 1.276 15.818 8.541 1.00 93.06 69 LYS A N 1
ATOM 513 C CA . LYS A 1 69 ? -0.154 16.137 8.561 1.00 93.06 69 LYS A CA 1
ATOM 514 C C . LYS A 1 69 ? -0.899 15.320 9.623 1.00 93.06 69 LYS A C 1
ATOM 516 O O . LYS A 1 69 ? -1.663 15.889 10.397 1.00 93.06 69 LYS A O 1
ATOM 521 N N . ALA A 1 70 ? -0.638 14.018 9.720 1.00 85.50 70 ALA A N 1
ATOM 522 C CA . ALA A 1 70 ? -1.229 13.184 10.767 1.00 85.50 70 ALA A CA 1
ATOM 523 C C . ALA A 1 70 ? -0.777 13.623 12.176 1.00 85.50 70 ALA A C 1
ATOM 525 O O . ALA A 1 70 ? -1.583 13.676 13.104 1.00 85.50 70 ALA A O 1
ATOM 526 N N . ALA A 1 71 ? 0.493 14.001 12.343 1.00 89.81 71 ALA A N 1
ATOM 527 C CA . ALA A 1 71 ? 1.029 14.463 13.621 1.00 89.81 71 ALA A CA 1
ATOM 528 C C . ALA A 1 71 ? 0.404 15.791 14.086 1.00 89.81 71 ALA A C 1
ATOM 530 O O . ALA A 1 71 ? 0.158 15.970 15.283 1.00 89.81 71 ALA A O 1
ATOM 531 N N . THR A 1 72 ? 0.128 16.717 13.164 1.00 93.56 72 THR A N 1
ATOM 532 C CA . THR A 1 72 ? -0.554 17.983 13.486 1.00 93.56 72 THR A CA 1
ATOM 533 C C . THR A 1 72 ? -2.020 17.764 13.863 1.00 93.56 72 THR A C 1
ATOM 535 O O . THR A 1 72 ? -2.475 18.351 14.844 1.00 93.56 72 THR A O 1
ATOM 538 N N . GLU A 1 73 ? -2.732 16.862 13.179 1.00 88.06 73 GLU A N 1
ATOM 539 C CA . GLU A 1 73 ? -4.104 16.474 13.538 1.00 88.06 73 GLU A CA 1
ATOM 540 C C . GLU A 1 73 ? -4.167 15.816 14.924 1.00 88.06 73 GLU A C 1
ATOM 542 O O . GLU A 1 73 ? -4.967 16.228 15.764 1.00 88.06 73 GLU A O 1
ATOM 547 N N . ILE A 1 74 ? -3.266 14.870 15.218 1.00 82.94 74 ILE A N 1
ATOM 548 C CA . ILE A 1 74 ? -3.174 14.236 16.545 1.00 82.94 74 ILE A CA 1
ATOM 549 C C . ILE A 1 74 ? -2.922 15.282 17.635 1.00 82.94 74 ILE A C 1
ATOM 551 O O . ILE A 1 74 ? -3.509 15.200 18.713 1.00 82.94 74 ILE A O 1
ATOM 555 N N . ARG A 1 75 ? -2.060 16.271 17.375 1.00 89.56 75 ARG A N 1
ATOM 556 C CA . ARG A 1 75 ? -1.797 17.354 18.331 1.00 89.56 75 ARG A CA 1
ATOM 557 C C . ARG A 1 75 ? -3.044 18.208 18.563 1.00 89.56 75 ARG A C 1
ATOM 559 O O . ARG A 1 75 ? -3.362 18.481 19.713 1.00 89.56 75 ARG A O 1
ATOM 566 N N . GLY A 1 76 ? -3.764 18.565 17.499 1.00 92.50 76 GLY A N 1
ATOM 567 C CA . GLY A 1 76 ? -5.011 19.326 17.595 1.00 92.50 76 GLY A CA 1
ATOM 568 C C . GLY A 1 76 ? -6.096 18.585 18.378 1.00 92.50 76 GLY A C 1
ATOM 569 O O . GLY A 1 76 ? -6.703 19.160 19.278 1.00 92.50 76 GLY A O 1
ATOM 570 N N . LEU A 1 77 ? -6.288 17.292 18.103 1.00 86.81 77 LEU A N 1
ATOM 571 C CA . LEU A 1 77 ? -7.249 16.457 18.829 1.00 86.81 77 LEU A CA 1
ATOM 572 C C . LEU A 1 77 ? -6.883 16.308 20.312 1.00 86.81 77 LEU A C 1
ATOM 574 O O . LEU A 1 77 ? -7.769 16.330 21.160 1.00 86.81 77 LEU A O 1
ATOM 578 N N . LYS A 1 78 ? -5.590 16.204 20.645 1.00 86.50 78 LYS A N 1
ATOM 579 C CA . LYS A 1 78 ? -5.140 16.178 22.046 1.00 86.50 78 LYS A CA 1
ATOM 580 C C . 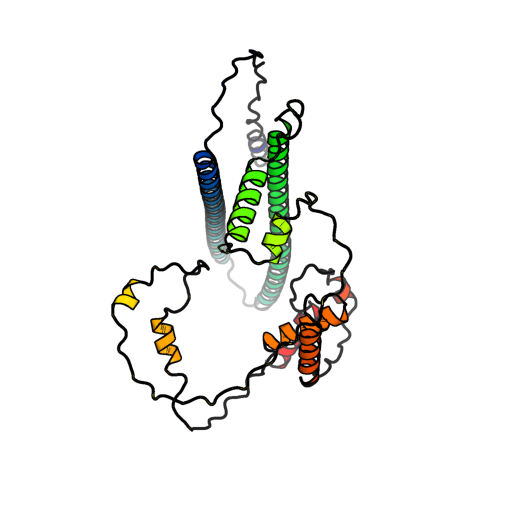LYS A 1 78 ? -5.467 17.476 22.783 1.00 86.50 78 LYS A C 1
ATOM 582 O O . LYS A 1 78 ? -5.976 17.402 23.894 1.00 86.50 78 LYS A O 1
ATOM 587 N N . SER A 1 79 ? -5.240 18.634 22.160 1.00 92.69 79 SER A N 1
ATOM 588 C CA . SER A 1 79 ? -5.603 19.925 22.758 1.00 92.69 79 SER A CA 1
ATOM 589 C C . SER A 1 79 ? -7.114 20.066 22.971 1.00 92.69 79 SER A C 1
ATOM 591 O O . SER A 1 79 ? -7.531 20.565 24.008 1.00 92.69 79 SER A O 1
ATOM 593 N N . GLN A 1 80 ? -7.942 19.570 22.043 1.00 89.19 80 GLN A N 1
ATOM 594 C CA . GLN A 1 80 ? -9.402 19.559 22.219 1.00 89.19 80 GLN A CA 1
ATOM 595 C C . GLN A 1 80 ? -9.849 18.652 23.373 1.00 89.19 80 GLN A C 1
ATOM 597 O O . GLN A 1 80 ? -10.778 18.997 24.096 1.00 89.19 80 GLN A O 1
ATOM 602 N N . ILE A 1 81 ? -9.204 17.494 23.562 1.00 81.88 81 ILE A N 1
ATOM 603 C CA . ILE A 1 81 ? -9.499 16.606 24.697 1.00 81.88 81 ILE A CA 1
ATOM 604 C C . ILE A 1 81 ? -9.156 17.299 26.017 1.00 81.88 81 ILE A C 1
ATOM 606 O O . ILE A 1 81 ? -9.961 17.256 26.941 1.00 81.88 81 ILE A O 1
ATOM 610 N N . GLU A 1 82 ? -8.003 17.962 26.092 1.00 91.75 82 GLU A N 1
ATOM 611 C CA . GLU A 1 82 ? -7.583 18.708 27.281 1.00 91.75 82 GLU A CA 1
ATOM 612 C C . GLU A 1 82 ? -8.556 19.857 27.609 1.00 91.75 82 GLU A C 1
ATOM 614 O O . GLU A 1 82 ? -8.965 20.010 28.758 1.00 91.75 82 GLU A O 1
ATOM 619 N N . GLU A 1 83 ? -9.011 20.607 26.600 1.00 93.50 83 GLU A N 1
ATOM 620 C CA . GLU A 1 83 ? -10.028 21.658 26.762 1.00 93.50 83 GLU A CA 1
ATOM 621 C C . GLU A 1 83 ? -11.357 21.090 27.290 1.00 93.50 83 GLU A C 1
ATOM 623 O O . GLU A 1 83 ? -11.900 21.595 28.275 1.00 93.50 83 GLU A O 1
ATOM 628 N N . LEU A 1 84 ? -11.837 19.982 26.716 1.00 82.12 84 LEU A N 1
ATOM 629 C CA . LEU A 1 84 ? -13.054 19.305 27.175 1.00 82.12 84 LEU A CA 1
ATOM 630 C C . LEU A 1 84 ? -12.914 18.726 28.591 1.00 82.12 84 LEU A C 1
ATOM 632 O O . LEU A 1 84 ? -13.893 18.688 29.338 1.00 82.12 84 LEU A O 1
ATOM 636 N N . GLU A 1 85 ? -11.725 18.268 28.988 1.00 89.00 85 GLU A N 1
ATOM 637 C CA . GLU A 1 85 ? -11.466 17.819 30.359 1.00 89.00 85 GLU A CA 1
ATOM 638 C C . GLU A 1 85 ? -11.525 18.981 31.358 1.00 89.00 85 GLU A C 1
ATOM 640 O O . GLU A 1 85 ? -12.117 18.824 32.430 1.00 89.00 85 GLU A O 1
ATOM 645 N N . ILE A 1 86 ? -11.002 20.157 30.997 1.00 88.38 86 ILE A N 1
ATOM 646 C CA . ILE A 1 86 ? -11.091 21.376 31.818 1.00 88.38 86 ILE A CA 1
ATOM 647 C C . ILE A 1 86 ? -12.544 21.861 31.927 1.00 88.38 86 ILE A C 1
ATOM 649 O O . ILE A 1 86 ? -13.007 22.185 33.029 1.00 88.38 86 ILE A O 1
ATOM 653 N N . GLU A 1 87 ? -13.291 21.878 30.819 1.00 89.31 87 GLU A N 1
ATOM 654 C CA . GLU A 1 87 ? -14.721 22.223 30.815 1.00 89.31 87 GLU A CA 1
ATOM 655 C C . GLU A 1 87 ? -15.526 21.258 31.690 1.00 89.31 87 GLU A C 1
ATOM 657 O O . GLU A 1 87 ? -16.349 21.675 32.513 1.00 89.31 87 GLU A O 1
ATOM 662 N N . ARG A 1 88 ? -15.247 19.956 31.574 1.00 85.25 88 ARG A N 1
ATOM 663 C CA . ARG A 1 88 ? -15.901 18.924 32.378 1.00 85.25 88 ARG A CA 1
ATOM 664 C C . ARG A 1 88 ? -15.560 19.051 33.860 1.00 85.25 88 ARG A C 1
ATOM 666 O O . ARG A 1 88 ? -16.458 18.919 34.689 1.00 85.25 88 ARG A O 1
ATOM 673 N N . ALA A 1 89 ? -14.304 19.328 34.204 1.00 82.88 89 ALA A N 1
ATOM 674 C CA . ALA A 1 89 ? -13.895 19.571 35.586 1.00 82.88 89 ALA A CA 1
ATOM 675 C C . ALA A 1 89 ? -14.587 20.816 36.167 1.00 82.88 89 ALA A C 1
ATOM 677 O O . ALA A 1 89 ? -15.058 20.786 37.304 1.00 82.88 89 ALA A O 1
ATOM 678 N N . SER A 1 90 ? -14.731 21.874 35.366 1.00 83.25 90 SER A N 1
ATOM 679 C CA . SER A 1 90 ? -15.419 23.110 35.765 1.00 83.25 90 SER A CA 1
ATOM 680 C C . SER A 1 90 ? -16.927 22.902 35.962 1.00 83.25 90 SER A C 1
ATOM 682 O O . SER A 1 90 ? -17.511 23.451 36.895 1.00 83.25 90 SER A O 1
ATOM 684 N N . SER A 1 91 ? -17.556 22.049 35.147 1.00 78.44 91 SER A N 1
ATOM 685 C CA . SER A 1 91 ? -18.977 21.693 35.269 1.00 78.44 91 SER A CA 1
ATOM 686 C C . SER A 1 91 ? -19.317 20.908 36.546 1.00 78.44 91 SER A C 1
ATOM 688 O O . SER A 1 91 ? -20.474 20.925 36.965 1.00 78.44 91 SER A O 1
ATOM 690 N N . ILE A 1 92 ? -18.361 20.205 37.160 1.00 66.44 92 ILE A N 1
ATOM 691 C CA . ILE A 1 92 ? -18.618 19.320 38.313 1.00 66.44 92 ILE A CA 1
ATOM 692 C C . ILE A 1 92 ? -18.708 20.098 39.642 1.00 66.44 92 ILE A C 1
ATOM 694 O O . ILE A 1 92 ? -19.296 19.614 40.606 1.00 66.44 92 ILE A O 1
ATOM 698 N N . VAL A 1 93 ? -18.211 21.337 39.705 1.00 59.03 93 VAL A N 1
ATOM 699 C CA . VAL A 1 93 ? -18.136 22.114 40.960 1.00 59.03 93 VAL A CA 1
ATOM 700 C C . VAL A 1 93 ? -19.493 22.705 41.397 1.00 59.03 93 VAL A C 1
ATOM 702 O O . VAL A 1 93 ? -19.626 23.154 42.533 1.00 59.03 93 VAL A O 1
ATOM 705 N N . GLN A 1 94 ? -20.541 22.660 40.562 1.00 55.34 94 GLN A N 1
ATOM 706 C CA . GLN A 1 94 ? -21.838 23.293 40.866 1.00 55.34 94 GLN A CA 1
ATOM 707 C C . GLN A 1 94 ? -22.967 22.353 41.328 1.00 55.34 94 GLN A C 1
ATOM 709 O O . GLN A 1 94 ? -24.057 22.832 41.637 1.00 55.34 94 GLN A O 1
ATOM 714 N N . SER A 1 95 ? -22.726 21.045 41.458 1.00 47.09 95 SER A N 1
ATOM 715 C CA . SER A 1 95 ? -23.712 20.100 42.005 1.00 47.09 95 SER A CA 1
ATOM 716 C C . SER A 1 95 ? -23.164 19.369 43.230 1.00 47.09 95 SER A C 1
ATOM 718 O O . SER A 1 95 ? -22.461 18.367 43.115 1.00 47.09 95 SER A O 1
ATOM 720 N N . SER A 1 96 ? -23.500 19.880 44.416 1.00 47.06 96 SER A N 1
ATOM 721 C CA . SER A 1 96 ? -23.264 19.199 45.693 1.00 47.06 96 SER A CA 1
ATOM 722 C C . SER A 1 96 ? -24.071 17.885 45.743 1.00 47.06 96 SER A C 1
ATOM 724 O O . SER A 1 96 ? -25.266 17.912 45.433 1.00 47.06 96 SER A O 1
ATOM 726 N N . PRO A 1 97 ? -23.468 16.732 46.086 1.00 53.16 97 PRO A N 1
ATOM 727 C CA . PRO A 1 97 ? -24.122 15.433 45.945 1.00 53.16 97 PRO A CA 1
ATOM 728 C C . PRO A 1 97 ? -25.025 15.083 47.146 1.00 53.16 97 PRO A C 1
ATOM 730 O O . PRO A 1 97 ? -24.543 15.059 48.280 1.00 53.16 97 PRO A O 1
ATOM 733 N N . PRO A 1 98 ? -26.304 14.705 46.946 1.00 51.16 98 PRO A N 1
ATOM 734 C CA . PRO A 1 98 ? -27.007 13.844 47.892 1.00 51.16 98 PRO A CA 1
ATOM 735 C C . PRO A 1 98 ? -26.485 12.402 47.758 1.00 51.16 98 PRO A C 1
ATOM 737 O O . PRO A 1 98 ? -26.285 11.890 46.658 1.00 51.16 98 PRO A O 1
ATOM 740 N N . ALA A 1 99 ? -26.267 11.741 48.894 1.00 50.56 99 ALA A N 1
ATOM 741 C CA . ALA A 1 99 ? -25.584 10.453 49.069 1.00 50.56 99 ALA A CA 1
ATOM 742 C C . ALA A 1 99 ? -26.294 9.200 48.484 1.00 50.56 99 ALA A C 1
ATOM 744 O O . ALA A 1 99 ? -26.103 8.095 48.984 1.00 50.56 99 ALA A O 1
ATOM 745 N N . ALA A 1 100 ? -27.090 9.336 47.420 1.00 51.41 100 ALA A N 1
ATOM 746 C CA . ALA A 1 100 ? -27.859 8.249 46.797 1.00 51.41 100 ALA A CA 1
ATOM 747 C C . ALA A 1 100 ? -27.293 7.766 45.437 1.00 51.41 100 ALA A C 1
ATOM 749 O O . ALA A 1 100 ? -27.954 7.034 44.711 1.00 51.41 100 ALA A O 1
ATOM 750 N N . LEU A 1 101 ? -26.075 8.170 45.060 1.00 51.44 101 LEU A N 1
ATOM 751 C CA . LEU A 1 101 ? -25.620 8.193 43.657 1.00 51.44 101 LEU A CA 1
ATOM 752 C C . LEU A 1 101 ? -24.726 7.014 43.212 1.00 51.44 101 LEU A C 1
ATOM 754 O O . LEU A 1 101 ? -23.960 7.139 42.260 1.00 51.44 101 LEU A O 1
ATOM 758 N N . VAL A 1 102 ? -24.794 5.858 43.878 1.00 54.53 102 VAL A N 1
ATOM 759 C CA . VAL A 1 102 ? -23.945 4.700 43.517 1.00 54.53 102 VAL A CA 1
ATOM 760 C C . VAL A 1 102 ? -24.483 3.938 42.294 1.00 54.53 102 VAL A C 1
ATOM 762 O O . VAL A 1 102 ? -23.690 3.405 41.515 1.00 54.53 102 VAL A O 1
ATOM 765 N N . GLU A 1 103 ? -25.796 3.954 42.041 1.00 57.47 103 GLU A N 1
ATOM 766 C CA . GLU A 1 103 ? -26.395 3.225 40.907 1.00 57.47 103 GLU A CA 1
ATOM 767 C C . GLU A 1 103 ? -26.163 3.897 39.543 1.00 57.47 103 GLU A C 1
ATOM 769 O O . GLU A 1 103 ? -25.905 3.196 38.563 1.00 57.47 103 GLU A O 1
ATOM 774 N N . GLY A 1 104 ? -26.105 5.234 39.480 1.00 58.44 104 GLY A N 1
ATOM 775 C CA . GLY A 1 104 ? -25.840 5.956 38.224 1.00 58.44 104 GLY A CA 1
ATOM 776 C C . GLY A 1 104 ? -24.469 5.638 37.608 1.00 58.44 104 GLY A C 1
ATOM 777 O O . GLY A 1 104 ? -24.323 5.587 36.389 1.00 58.44 104 GLY A O 1
ATOM 778 N N . SER A 1 105 ? -23.463 5.310 38.433 1.00 67.75 105 SER A N 1
ATOM 779 C CA . SER A 1 105 ? -22.112 4.997 37.938 1.00 67.75 105 SER A CA 1
ATOM 780 C C . SER A 1 105 ? -22.042 3.706 37.113 1.00 67.75 105 SER A C 1
ATOM 782 O O . SER A 1 105 ? -21.177 3.574 36.240 1.00 67.75 105 SER A O 1
ATOM 784 N N . ARG A 1 106 ? -22.948 2.750 37.367 1.00 73.56 106 ARG A N 1
ATOM 785 C CA . ARG A 1 106 ? -22.951 1.448 36.689 1.00 73.56 106 ARG A CA 1
ATOM 786 C C . ARG A 1 106 ? -23.585 1.543 35.306 1.00 73.56 106 ARG A C 1
ATOM 788 O O . ARG A 1 106 ? -23.041 0.976 34.359 1.00 73.56 106 ARG A O 1
ATOM 795 N N . GLU A 1 107 ? -24.676 2.294 35.184 1.00 81.00 107 GLU A N 1
ATOM 796 C CA . GLU A 1 107 ? -25.285 2.616 33.889 1.00 81.00 107 GLU A CA 1
ATOM 797 C C . GLU A 1 107 ? -24.347 3.480 33.039 1.00 81.00 107 GLU A C 1
ATOM 799 O O . GLU A 1 107 ? -24.146 3.182 31.862 1.00 81.00 107 GLU A O 1
ATOM 804 N N . ASP A 1 108 ? -23.663 4.461 33.633 1.00 80.25 108 ASP A N 1
ATOM 805 C CA . ASP A 1 108 ? -22.664 5.271 32.926 1.00 80.25 108 ASP A CA 1
ATOM 806 C C . ASP A 1 108 ? -21.477 4.445 32.410 1.00 80.25 108 ASP A C 1
ATOM 808 O O . ASP A 1 108 ? -20.976 4.683 31.306 1.00 80.25 108 ASP A O 1
ATOM 812 N N . LEU A 1 109 ? -21.010 3.461 33.184 1.00 76.56 109 LEU A N 1
ATOM 813 C CA . LEU A 1 109 ? -19.968 2.529 32.744 1.00 76.56 109 LEU A CA 1
ATOM 814 C C . LEU A 1 109 ? -20.458 1.613 31.621 1.00 76.56 109 LEU A C 1
ATOM 816 O O . LEU A 1 109 ? -19.735 1.429 30.639 1.00 76.56 109 LEU A O 1
ATOM 820 N N . ALA A 1 110 ? -21.678 1.082 31.727 1.00 78.06 110 ALA A N 1
ATOM 821 C CA . ALA A 1 110 ? -22.284 0.278 30.669 1.00 78.06 110 ALA A CA 1
ATOM 822 C C . ALA A 1 110 ? -22.426 1.089 29.368 1.00 78.06 110 ALA A C 1
ATOM 824 O O . ALA A 1 110 ? -22.008 0.632 28.302 1.00 78.06 110 ALA A O 1
ATOM 825 N N . ASN A 1 111 ? -22.897 2.334 29.462 1.00 86.00 111 ASN A N 1
ATOM 826 C CA . ASN A 1 111 ? -23.020 3.248 28.327 1.00 86.00 111 ASN A CA 1
ATOM 827 C C . ASN A 1 111 ? -21.656 3.582 27.700 1.00 86.00 111 ASN A C 1
ATOM 829 O O . ASN A 1 111 ? -21.530 3.588 26.474 1.00 86.00 111 ASN A O 1
ATOM 833 N N . LYS A 1 112 ? -20.607 3.798 28.507 1.00 85.25 112 LYS A N 1
ATOM 834 C CA . LYS A 1 112 ? -19.236 4.011 28.001 1.00 85.25 112 LYS A CA 1
ATOM 835 C C . LYS A 1 112 ? -18.668 2.780 27.302 1.00 85.25 112 LYS A C 1
ATOM 837 O O . LYS A 1 112 ? -18.008 2.930 26.276 1.00 85.25 112 LYS A O 1
ATOM 842 N N . LEU A 1 113 ? -18.927 1.580 27.821 1.00 81.06 113 LEU A N 1
ATOM 843 C CA . LEU A 1 113 ? -18.499 0.335 27.179 1.00 81.06 113 LEU A CA 1
ATOM 844 C C . LEU A 1 113 ? -19.170 0.157 25.815 1.00 81.06 113 LEU A C 1
ATOM 846 O O . LEU A 1 113 ? -18.483 -0.132 24.835 1.00 81.06 113 LEU A O 1
ATOM 850 N N . VAL A 1 114 ? -20.478 0.409 25.724 1.00 87.88 114 VAL A N 1
ATOM 851 C CA . VAL A 1 114 ? -21.215 0.368 24.451 1.00 87.88 114 VAL A CA 1
ATOM 852 C C . VAL A 1 114 ? -20.701 1.439 23.482 1.00 87.88 114 VAL A C 1
ATOM 854 O O . VAL A 1 114 ? -20.470 1.150 22.306 1.00 87.88 114 VAL A O 1
ATOM 857 N N . ALA A 1 115 ? -20.455 2.661 23.961 1.00 87.81 115 ALA A N 1
ATOM 858 C CA . ALA A 1 115 ? -19.899 3.736 23.141 1.00 87.81 115 ALA A CA 1
ATOM 859 C C . ALA A 1 115 ? -18.499 3.392 22.606 1.00 87.81 115 ALA A C 1
ATOM 861 O O . ALA A 1 115 ? -18.225 3.619 21.427 1.00 87.81 115 ALA A O 1
ATOM 862 N N . TYR A 1 116 ? -17.634 2.798 23.433 1.00 89.81 116 TYR A N 1
ATOM 863 C CA . TYR A 1 116 ? -16.301 2.361 23.018 1.00 89.81 116 TYR A CA 1
ATOM 864 C C . TYR A 1 116 ? -16.358 1.218 21.998 1.00 89.81 116 TYR A C 1
ATOM 866 O O . TYR A 1 116 ? -15.664 1.268 20.984 1.00 89.81 116 TYR A O 1
ATOM 874 N N . GLN A 1 117 ? -17.219 0.219 22.210 1.00 85.56 117 GLN A N 1
ATOM 875 C CA . GLN A 1 117 ? -17.424 -0.866 21.244 1.00 85.56 117 GLN A CA 1
ATOM 876 C C . GLN A 1 117 ? -17.897 -0.330 19.889 1.00 85.56 117 GLN A C 1
ATOM 878 O O . GLN A 1 117 ? -17.346 -0.703 18.852 1.00 85.56 117 GLN A O 1
ATOM 883 N N . LYS A 1 118 ? -18.862 0.598 19.894 1.00 91.50 118 LYS A N 1
ATOM 884 C CA . LYS A 1 118 ? -19.343 1.262 18.677 1.00 91.50 118 LYS A CA 1
ATOM 885 C C . LYS A 1 118 ? -18.241 2.077 18.000 1.00 91.50 118 LYS A C 1
ATOM 887 O O . LYS A 1 118 ? -18.061 1.966 16.792 1.00 91.50 118 LYS A O 1
ATOM 892 N N . PHE A 1 119 ? -17.470 2.842 18.772 1.00 96.31 119 PHE A N 1
ATOM 893 C CA . PHE A 1 119 ? -16.328 3.598 18.259 1.00 96.31 119 PHE A CA 1
ATOM 894 C C . PHE A 1 119 ? -15.292 2.685 17.591 1.00 96.31 119 PHE A C 1
ATOM 896 O O . PHE A 1 119 ? -14.843 2.984 16.488 1.00 96.31 119 PHE A O 1
ATOM 903 N N . MET A 1 120 ? -14.941 1.560 18.220 1.00 90.62 120 MET A N 1
ATOM 904 C CA . MET A 1 120 ? -13.990 0.598 17.659 1.00 90.62 120 MET A CA 1
ATOM 905 C C . MET A 1 120 ? -14.519 -0.039 16.369 1.00 90.62 120 MET A C 1
ATOM 907 O O . MET A 1 120 ? -13.765 -0.156 15.403 1.00 90.62 120 MET A O 1
ATOM 911 N N . ALA A 1 121 ? -15.806 -0.396 16.316 1.00 87.44 121 ALA A N 1
ATOM 912 C CA . ALA A 1 121 ? -16.435 -0.913 15.101 1.00 87.44 121 ALA A CA 1
ATOM 913 C C . ALA A 1 121 ? -16.396 0.119 13.958 1.00 87.44 121 ALA A C 1
ATOM 915 O O . ALA A 1 121 ? -15.909 -0.184 12.866 1.00 87.44 121 ALA A O 1
ATOM 916 N N . ASP A 1 122 ? -16.812 1.359 14.230 1.00 92.19 122 ASP A N 1
ATOM 917 C CA . ASP A 1 122 ? -16.791 2.453 13.253 1.00 92.19 122 ASP A CA 1
ATOM 918 C C . ASP A 1 122 ? -15.362 2.775 12.788 1.00 92.19 122 ASP A C 1
ATOM 920 O O . ASP A 1 122 ? -15.131 3.041 11.605 1.00 92.19 122 ASP A O 1
ATOM 924 N N . TYR A 1 123 ? -14.391 2.749 13.704 1.00 94.31 123 TYR A N 1
ATOM 925 C CA . TYR A 1 123 ? -12.983 2.987 13.399 1.00 94.31 123 TYR A CA 1
ATOM 926 C C . TYR A 1 123 ? -12.418 1.914 12.464 1.00 94.31 123 TYR A C 1
ATOM 928 O O . TYR A 1 123 ? -11.770 2.254 11.474 1.00 94.31 123 TYR A O 1
ATOM 936 N N . ILE A 1 124 ? -12.691 0.632 12.731 1.00 91.00 124 ILE A N 1
ATOM 937 C CA . ILE A 1 124 ? -12.205 -0.479 11.900 1.00 91.00 124 ILE A CA 1
ATOM 938 C C . ILE A 1 124 ? -12.750 -0.364 10.472 1.00 91.00 124 ILE A C 1
ATOM 940 O O . ILE A 1 124 ? -11.969 -0.460 9.522 1.00 91.00 124 ILE A O 1
ATOM 944 N N . VAL A 1 125 ? -14.053 -0.102 10.310 1.00 96.62 125 VAL A N 1
ATOM 945 C CA . VAL A 1 125 ? -14.675 0.051 8.983 1.00 96.62 125 VAL A CA 1
ATOM 946 C C . VAL A 1 125 ? -14.087 1.257 8.248 1.00 96.62 125 VAL A C 1
ATOM 948 O O . VAL A 1 125 ? -13.604 1.116 7.125 1.00 96.62 125 VAL A O 1
ATOM 951 N N . LYS A 1 126 ? -14.009 2.427 8.899 1.00 92.19 126 LYS A N 1
ATOM 952 C CA . LYS A 1 126 ? -13.431 3.639 8.288 1.00 92.19 126 LYS A CA 1
ATOM 953 C C . LYS A 1 126 ? -11.962 3.462 7.907 1.00 92.19 126 LYS A C 1
ATOM 955 O O . LYS A 1 126 ? -11.547 3.939 6.852 1.00 92.19 126 LYS A O 1
ATOM 960 N N . ALA A 1 127 ? -11.172 2.776 8.731 1.00 90.00 127 ALA A N 1
ATOM 961 C CA . ALA A 1 127 ? -9.769 2.500 8.435 1.00 90.00 127 ALA A CA 1
ATOM 962 C C . ALA A 1 127 ? -9.614 1.560 7.227 1.00 90.00 127 ALA A C 1
ATOM 964 O O . ALA A 1 127 ? -8.719 1.756 6.400 1.00 90.00 127 ALA A O 1
ATOM 965 N N . GLN A 1 128 ? -10.486 0.556 7.089 1.00 87.75 128 GLN A N 1
ATOM 966 C CA . GLN A 1 128 ? -10.506 -0.307 5.906 1.00 87.75 128 GLN A CA 1
ATOM 967 C C . GLN A 1 128 ? -10.955 0.456 4.654 1.00 87.75 128 GLN A C 1
ATOM 969 O O . GLN A 1 128 ? -10.278 0.369 3.628 1.00 87.75 128 GLN A O 1
ATOM 974 N N . ASP A 1 129 ? -11.993 1.288 4.749 1.00 90.00 129 ASP A N 1
ATOM 975 C CA . ASP A 1 129 ? -12.441 2.152 3.650 1.00 90.00 129 ASP A CA 1
ATOM 976 C C . ASP A 1 129 ? -11.342 3.114 3.184 1.00 90.00 129 ASP A C 1
ATOM 978 O O . ASP A 1 129 ? -11.142 3.312 1.983 1.00 90.00 129 ASP A O 1
ATOM 982 N N . GLN A 1 130 ? -10.589 3.702 4.119 1.00 88.06 130 GLN A N 1
ATOM 983 C CA . GLN A 1 130 ? -9.447 4.557 3.796 1.00 88.06 130 GLN A CA 1
ATOM 984 C C . GLN A 1 130 ? -8.346 3.786 3.061 1.00 88.06 130 GLN A C 1
ATOM 986 O O . GLN A 1 130 ? -7.801 4.301 2.084 1.00 88.06 130 GLN A O 1
ATOM 991 N N . LYS A 1 131 ? -8.053 2.542 3.464 1.00 90.06 131 LYS A N 1
ATOM 992 C CA . LYS A 1 131 ? -7.101 1.682 2.741 1.00 90.06 131 LYS A CA 1
ATOM 993 C C . LYS A 1 131 ? -7.585 1.366 1.328 1.00 90.06 131 LYS A C 1
ATOM 995 O O . LYS A 1 131 ? -6.806 1.507 0.390 1.00 90.06 131 LYS A O 1
ATOM 1000 N N . VAL A 1 132 ? -8.856 1.002 1.156 1.00 89.81 132 VAL A N 1
ATOM 1001 C CA . VAL A 1 132 ? -9.438 0.723 -0.169 1.00 89.81 132 VAL A CA 1
ATOM 1002 C C . VAL A 1 132 ? -9.374 1.962 -1.064 1.00 89.81 132 VAL A C 1
ATOM 1004 O O . VAL A 1 132 ? -8.958 1.867 -2.219 1.00 89.81 132 VAL A O 1
ATOM 1007 N N . LYS A 1 133 ? -9.709 3.144 -0.531 1.00 92.31 133 LYS A N 1
ATOM 1008 C CA . LYS A 1 133 ? -9.588 4.412 -1.267 1.00 92.31 133 LYS A CA 1
ATOM 1009 C C . LYS A 1 133 ? -8.143 4.723 -1.656 1.00 92.31 133 LYS A C 1
ATOM 1011 O O . LYS A 1 133 ? -7.909 5.140 -2.786 1.00 92.31 133 LYS A O 1
ATOM 1016 N N . ALA A 1 134 ? -7.185 4.505 -0.756 1.00 86.06 134 ALA A N 1
ATOM 1017 C CA . ALA A 1 134 ? -5.769 4.730 -1.039 1.00 86.06 134 ALA A CA 1
ATOM 1018 C C . ALA A 1 134 ? -5.239 3.782 -2.129 1.00 86.06 134 ALA A C 1
ATOM 1020 O O . ALA A 1 134 ? -4.522 4.227 -3.024 1.00 86.06 134 ALA A O 1
ATOM 1021 N N . VAL A 1 135 ? -5.631 2.503 -2.095 1.00 88.88 135 VAL A N 1
ATOM 1022 C CA . VAL A 1 135 ? -5.271 1.523 -3.133 1.00 88.88 135 VAL A CA 1
ATOM 1023 C C . VAL A 1 135 ? -5.876 1.914 -4.478 1.00 88.88 135 VAL A C 1
ATOM 1025 O O . VAL A 1 135 ? -5.141 2.009 -5.455 1.00 88.88 135 VAL A O 1
ATOM 1028 N N . ARG A 1 136 ? -7.171 2.250 -4.525 1.00 91.50 136 ARG A N 1
ATOM 1029 C CA . ARG A 1 136 ? -7.828 2.686 -5.768 1.00 91.50 136 ARG A CA 1
ATOM 1030 C C . ARG A 1 136 ? -7.174 3.942 -6.355 1.00 91.50 136 ARG A C 1
ATOM 1032 O O . ARG A 1 136 ? -6.911 3.996 -7.550 1.00 91.50 136 ARG A O 1
ATOM 1039 N N . ALA A 1 137 ? -6.841 4.930 -5.523 1.00 89.69 137 ALA A N 1
ATOM 1040 C CA . ALA A 1 137 ? -6.136 6.129 -5.979 1.00 89.69 137 ALA A CA 1
ATOM 1041 C C . ALA A 1 137 ? -4.731 5.810 -6.531 1.00 89.69 137 ALA A C 1
ATOM 1043 O O . ALA A 1 137 ? -4.291 6.423 -7.506 1.00 89.69 137 ALA A O 1
ATOM 1044 N N . ALA A 1 138 ? -4.026 4.845 -5.933 1.00 87.44 138 ALA A N 1
ATOM 1045 C CA . ALA A 1 138 ? -2.731 4.385 -6.427 1.00 87.44 138 ALA A CA 1
ATOM 1046 C C . ALA A 1 138 ? -2.852 3.628 -7.763 1.00 87.44 138 ALA A C 1
ATOM 1048 O O . ALA A 1 138 ? -2.022 3.832 -8.650 1.00 87.44 138 ALA A O 1
ATOM 1049 N N . GLU A 1 139 ? -3.892 2.808 -7.930 1.00 85.38 139 GLU A N 1
ATOM 1050 C CA . GLU A 1 139 ? -4.206 2.113 -9.185 1.00 85.38 139 GLU A CA 1
ATOM 1051 C C . GLU A 1 139 ? -4.526 3.105 -10.309 1.00 85.38 139 GLU A C 1
ATOM 1053 O O . GLU A 1 139 ? -3.930 3.027 -11.382 1.00 85.38 139 GLU A O 1
ATOM 1058 N N . GLU A 1 140 ? -5.371 4.105 -10.050 1.00 93.44 140 GLU A N 1
ATOM 1059 C CA . GLU A 1 140 ? -5.684 5.163 -11.020 1.00 93.44 140 GLU A CA 1
ATOM 1060 C C . GLU A 1 140 ? -4.439 5.978 -11.408 1.00 93.44 140 GLU A C 1
ATOM 1062 O O . GLU A 1 140 ? -4.254 6.347 -12.572 1.00 93.44 140 GLU A O 1
ATOM 1067 N N . ALA A 1 141 ? -3.551 6.261 -10.450 1.00 90.12 141 ALA A N 1
ATOM 1068 C CA . ALA A 1 141 ? -2.289 6.942 -10.726 1.00 90.12 141 ALA A CA 1
ATOM 1069 C C . ALA A 1 141 ? -1.342 6.079 -11.578 1.00 90.12 141 ALA A C 1
ATOM 1071 O O . ALA A 1 141 ? -0.655 6.606 -12.458 1.00 90.12 141 ALA A O 1
ATOM 1072 N N . ALA A 1 142 ? -1.307 4.765 -11.344 1.00 86.00 142 ALA A N 1
ATOM 1073 C CA . ALA A 1 142 ? -0.540 3.833 -12.163 1.00 86.00 142 ALA A CA 1
ATOM 1074 C C . ALA A 1 142 ? -1.111 3.743 -13.585 1.00 86.00 142 ALA A C 1
ATOM 1076 O O . ALA A 1 142 ? -0.353 3.834 -14.551 1.00 86.00 142 ALA A O 1
ATOM 1077 N N . GLU A 1 143 ? -2.434 3.651 -13.730 1.00 90.44 143 GLU A N 1
ATOM 1078 C CA . GLU A 1 143 ? -3.100 3.599 -15.033 1.00 90.44 143 GLU A CA 1
ATOM 1079 C C . GLU A 1 143 ? -2.835 4.867 -15.857 1.00 90.44 143 GLU A C 1
ATOM 1081 O O . GLU A 1 143 ? -2.527 4.774 -17.046 1.00 90.44 143 GLU A O 1
ATOM 1086 N N . LYS A 1 144 ? -2.868 6.051 -15.230 1.00 96.31 144 LYS A N 1
ATOM 1087 C CA . LYS A 1 144 ? -2.495 7.316 -15.890 1.00 96.31 144 LYS A CA 1
ATOM 1088 C C . LYS A 1 144 ? -1.058 7.283 -16.404 1.00 96.31 144 LYS A C 1
ATOM 1090 O O . LYS A 1 144 ? -0.833 7.583 -17.570 1.00 96.31 144 LYS A O 1
ATOM 1095 N N . ARG A 1 145 ? -0.101 6.823 -15.589 1.00 86.88 145 ARG A N 1
ATOM 1096 C CA . ARG A 1 145 ? 1.304 6.688 -16.020 1.00 86.88 145 ARG A CA 1
ATOM 1097 C C . ARG A 1 145 ? 1.463 5.729 -17.197 1.00 86.88 145 ARG A C 1
ATOM 1099 O O . ARG A 1 145 ? 2.237 6.019 -18.104 1.00 86.88 145 ARG A O 1
ATOM 1106 N N . PHE A 1 146 ? 0.734 4.614 -17.205 1.00 89.81 146 PHE A N 1
ATOM 1107 C CA . PHE A 1 146 ? 0.755 3.679 -18.331 1.00 89.81 146 PHE A CA 1
ATOM 1108 C C . PHE A 1 146 ? 0.129 4.276 -19.594 1.00 89.81 146 PHE A C 1
ATOM 1110 O O . PHE A 1 146 ? 0.687 4.110 -20.677 1.00 89.81 146 PHE A O 1
ATOM 1117 N N . LYS A 1 147 ? -0.988 5.004 -19.473 1.00 90.62 147 LYS A N 1
ATOM 1118 C CA . LYS A 1 147 ? -1.606 5.719 -20.602 1.00 90.62 147 LYS A CA 1
ATOM 1119 C C . LYS A 1 147 ? -0.681 6.797 -21.162 1.00 90.62 147 LYS A C 1
ATOM 1121 O O . LYS A 1 147 ? -0.535 6.876 -22.377 1.00 90.62 147 LYS A O 1
ATOM 1126 N N . ASP A 1 148 ? -0.006 7.556 -20.306 1.00 89.69 148 ASP A N 1
ATOM 1127 C CA . ASP A 1 148 ? 0.961 8.576 -20.722 1.00 89.69 148 ASP A CA 1
ATOM 1128 C C . ASP A 1 148 ? 2.170 7.948 -21.427 1.00 89.69 148 ASP A C 1
ATOM 1130 O O . ASP A 1 148 ? 2.611 8.444 -22.463 1.00 89.69 148 ASP A O 1
ATOM 1134 N N . GLN A 1 149 ? 2.675 6.815 -20.924 1.00 85.00 149 GLN A N 1
ATOM 1135 C CA . GLN A 1 149 ? 3.727 6.053 -21.602 1.00 85.00 149 GLN A CA 1
ATOM 1136 C C . GLN A 1 149 ? 3.260 5.522 -22.960 1.00 85.00 149 GLN A C 1
ATOM 1138 O O . GLN A 1 149 ? 3.992 5.633 -23.939 1.00 85.00 149 GLN A O 1
ATOM 1143 N N . LEU A 1 150 ? 2.041 4.988 -23.053 1.00 84.50 150 LEU A N 1
ATOM 1144 C CA . LEU A 1 150 ? 1.466 4.531 -24.319 1.00 84.50 150 LEU A CA 1
ATOM 1145 C C . LEU A 1 150 ? 1.279 5.674 -25.314 1.00 84.50 150 LEU A C 1
ATOM 1147 O O . LEU A 1 150 ? 1.566 5.494 -26.493 1.00 84.50 150 LEU A O 1
ATOM 1151 N N . LEU A 1 151 ? 0.843 6.848 -24.859 1.00 88.19 151 LEU A N 1
ATOM 1152 C CA . LEU A 1 151 ? 0.722 8.032 -25.705 1.00 88.19 151 LEU A CA 1
ATOM 1153 C C . LEU A 1 151 ? 2.101 8.509 -26.187 1.00 88.19 151 LEU A C 1
ATOM 1155 O O . LEU A 1 151 ? 2.257 8.863 -27.355 1.00 88.19 151 LEU A O 1
ATOM 1159 N N . LEU A 1 152 ? 3.113 8.460 -25.315 1.00 83.81 152 LEU A N 1
ATOM 1160 C CA . LEU A 1 152 ? 4.491 8.806 -25.658 1.00 83.81 152 LEU A CA 1
ATOM 1161 C C . LEU A 1 152 ? 5.097 7.824 -26.674 1.00 83.81 152 LEU A C 1
ATOM 1163 O O . LEU A 1 152 ? 5.766 8.258 -27.610 1.00 83.81 152 LEU A O 1
ATOM 1167 N N . LEU A 1 153 ? 4.840 6.519 -26.531 1.00 79.62 153 LEU A N 1
ATOM 1168 C CA . LEU A 1 153 ? 5.292 5.506 -27.492 1.00 79.62 153 LEU A CA 1
ATOM 1169 C C . LEU A 1 153 ? 4.483 5.540 -28.801 1.00 79.62 153 LEU A C 1
ATOM 1171 O O . LEU A 1 153 ? 5.057 5.379 -29.874 1.00 79.62 153 LEU A O 1
ATOM 1175 N N . GLY A 1 154 ? 3.171 5.777 -28.730 1.00 74.12 154 GLY A N 1
ATOM 1176 C CA . GLY A 1 154 ? 2.266 5.833 -29.883 1.00 74.12 154 GLY A CA 1
ATOM 1177 C C . GLY A 1 154 ? 2.377 7.120 -30.707 1.00 74.12 154 GLY A C 1
ATOM 1178 O O . GLY A 1 154 ? 2.048 7.119 -31.891 1.00 74.12 154 GLY A O 1
ATOM 1179 N N . GLY A 1 155 ? 2.884 8.206 -30.115 1.00 57.34 155 GLY A N 1
ATOM 1180 C CA . GLY A 1 155 ? 3.204 9.457 -30.810 1.00 57.34 155 GLY A CA 1
ATOM 1181 C C . GLY A 1 155 ? 4.463 9.385 -31.682 1.00 57.34 155 GLY A C 1
ATOM 1182 O O . GLY A 1 155 ? 4.681 10.270 -32.512 1.00 57.34 155 GLY A O 1
ATOM 1183 N N . SER A 1 156 ? 5.265 8.322 -31.555 1.00 52.81 156 SER A N 1
ATOM 1184 C CA . SER A 1 156 ? 6.306 8.000 -32.531 1.00 52.81 156 SER A CA 1
ATOM 1185 C C . SER A 1 156 ? 5.642 7.352 -33.743 1.00 52.81 156 SER A C 1
ATOM 1187 O O . SER A 1 156 ? 5.613 6.131 -33.897 1.00 52.81 156 SER A O 1
ATOM 1189 N N . ALA A 1 157 ? 5.022 8.198 -34.570 1.00 47.97 157 ALA A N 1
ATOM 1190 C CA . ALA A 1 157 ? 4.433 7.798 -35.832 1.00 47.97 157 ALA A CA 1
ATOM 1191 C C . ALA A 1 157 ? 5.446 6.955 -36.607 1.00 47.97 157 ALA A C 1
ATOM 1193 O O . ALA A 1 157 ? 6.559 7.393 -36.901 1.00 47.97 157 ALA A O 1
ATOM 1194 N N . THR A 1 158 ? 5.017 5.736 -36.908 1.00 45.94 158 THR A N 1
ATOM 1195 C CA . THR A 1 158 ? 5.611 4.795 -37.844 1.00 45.94 158 THR A CA 1
ATOM 1196 C C . THR A 1 158 ? 6.180 5.527 -39.056 1.00 45.94 158 THR A C 1
ATOM 1198 O O . THR A 1 158 ? 5.463 5.834 -40.010 1.00 45.94 158 THR A O 1
ATOM 1201 N N . ALA A 1 159 ? 7.490 5.778 -39.034 1.00 50.97 159 ALA A N 1
ATOM 1202 C CA . ALA A 1 159 ? 8.244 5.849 -40.268 1.00 50.97 159 ALA A CA 1
ATOM 1203 C C . ALA A 1 159 ? 8.035 4.498 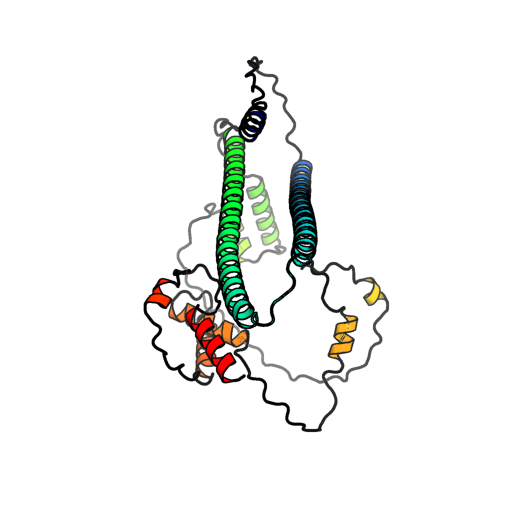-40.974 1.00 50.97 159 ALA A C 1
ATOM 1205 O O . ALA A 1 159 ? 8.074 3.462 -40.299 1.00 50.97 159 ALA A O 1
ATOM 1206 N N . PRO A 1 160 ? 7.740 4.487 -42.285 1.00 45.53 160 PRO A N 1
ATOM 1207 C CA . PRO A 1 160 ? 7.486 3.258 -43.020 1.00 45.53 160 PRO A CA 1
ATOM 1208 C C . PRO A 1 160 ? 8.630 2.283 -42.757 1.00 45.53 160 PRO A C 1
ATOM 1210 O O . PRO A 1 160 ? 9.799 2.645 -42.890 1.00 45.53 160 PRO A O 1
ATOM 1213 N N . ALA A 1 161 ? 8.264 1.080 -42.316 1.00 44.88 161 ALA A N 1
ATOM 1214 C CA . ALA A 1 161 ? 9.177 0.006 -41.982 1.00 44.88 161 ALA A CA 1
ATOM 1215 C C . ALA A 1 161 ? 10.078 -0.291 -43.187 1.00 44.88 161 ALA A C 1
ATOM 1217 O O . ALA A 1 161 ? 9.714 -1.039 -44.094 1.00 44.88 161 ALA A O 1
ATOM 1218 N N . ALA A 1 162 ? 11.269 0.306 -43.191 1.00 47.62 162 ALA A N 1
ATOM 1219 C CA . ALA A 1 162 ? 12.393 -0.254 -43.907 1.00 47.62 162 ALA A CA 1
ATOM 1220 C C . ALA A 1 162 ? 12.598 -1.656 -43.326 1.00 47.62 162 ALA A C 1
ATOM 1222 O O . ALA A 1 162 ? 12.647 -1.816 -42.102 1.00 47.62 162 ALA A O 1
ATOM 1223 N N . ALA A 1 163 ? 12.630 -2.657 -44.207 1.00 51.31 163 ALA A N 1
ATOM 1224 C CA . ALA A 1 163 ? 12.868 -4.052 -43.866 1.00 51.31 163 ALA A CA 1
ATOM 1225 C C . ALA A 1 163 ? 13.966 -4.159 -42.794 1.00 51.31 163 ALA A C 1
ATOM 1227 O O . ALA A 1 163 ? 14.937 -3.399 -42.876 1.00 51.31 163 ALA A O 1
ATOM 1228 N N . PRO A 1 164 ? 13.813 -5.041 -41.785 1.00 54.12 164 PRO A N 1
ATOM 1229 C CA . PRO A 1 164 ? 14.747 -5.127 -40.674 1.00 54.12 164 PRO A CA 1
ATOM 1230 C C . PRO A 1 164 ? 16.141 -5.330 -41.250 1.00 54.12 164 PRO A C 1
ATOM 1232 O O . PRO A 1 164 ? 16.444 -6.398 -41.780 1.00 54.12 164 PRO A O 1
ATOM 1235 N N . ALA A 1 165 ? 16.967 -4.283 -41.186 1.00 57.38 165 ALA A N 1
ATOM 1236 C CA . ALA A 1 165 ? 18.385 -4.408 -41.431 1.00 57.38 165 ALA A CA 1
ATOM 1237 C C . ALA A 1 165 ? 18.838 -5.519 -40.491 1.00 57.38 165 ALA A C 1
ATOM 1239 O O . ALA A 1 165 ? 18.685 -5.397 -39.272 1.00 57.38 165 ALA A O 1
ATOM 1240 N N . GLU A 1 166 ? 19.243 -6.640 -41.087 1.00 57.31 166 GLU A N 1
ATOM 1241 C CA . GLU A 1 166 ? 19.678 -7.848 -40.405 1.00 57.31 166 GLU A CA 1
ATOM 1242 C C . GLU A 1 166 ? 20.453 -7.445 -39.158 1.00 57.31 166 GLU A C 1
ATOM 1244 O O . GLU A 1 166 ? 21.354 -6.610 -39.247 1.00 57.31 166 GLU A O 1
ATOM 1249 N N . ASN A 1 167 ? 20.052 -7.969 -37.995 1.00 70.31 167 ASN A N 1
ATOM 1250 C CA . ASN A 1 167 ? 20.657 -7.665 -36.702 1.00 70.31 167 ASN A CA 1
ATOM 1251 C C . ASN A 1 167 ? 22.152 -8.006 -36.749 1.00 70.31 167 ASN A C 1
ATOM 1253 O O . ASN A 1 167 ? 22.584 -9.077 -36.316 1.00 70.31 167 ASN A O 1
ATOM 1257 N N . LYS A 1 168 ? 22.957 -7.082 -37.274 1.00 75.38 168 LYS A N 1
ATOM 1258 C CA . LYS A 1 168 ? 24.385 -7.245 -37.519 1.00 75.38 168 LYS A CA 1
ATOM 1259 C C . LYS A 1 168 ? 25.100 -7.554 -36.212 1.00 75.38 168 LYS A C 1
ATOM 1261 O O . LYS A 1 168 ? 26.005 -8.367 -36.178 1.00 75.38 168 LYS A O 1
ATOM 1266 N N . VAL A 1 169 ? 24.594 -7.007 -35.109 1.00 76.25 169 VAL A N 1
ATOM 1267 C CA . VAL A 1 169 ? 25.056 -7.298 -33.749 1.00 76.25 169 VAL A CA 1
ATOM 1268 C C . VAL A 1 169 ? 24.849 -8.772 -33.370 1.00 76.25 169 VAL A C 1
ATOM 1270 O O . VAL A 1 169 ? 25.724 -9.375 -32.750 1.00 76.25 169 VAL A O 1
ATOM 1273 N N . PHE A 1 170 ? 23.725 -9.382 -33.756 1.00 77.62 170 PHE A N 1
ATOM 1274 C CA . PHE A 1 170 ? 23.463 -10.801 -33.503 1.00 77.62 170 PHE A CA 1
ATOM 1275 C C . PHE A 1 170 ? 24.318 -11.701 -34.405 1.00 77.62 170 PHE A C 1
ATOM 1277 O O . PHE A 1 170 ? 24.890 -12.683 -33.926 1.00 77.62 170 PHE A O 1
ATOM 1284 N N . ALA A 1 171 ? 24.473 -11.340 -35.681 1.00 79.31 171 ALA A N 1
ATOM 1285 C CA . ALA A 1 171 ? 25.368 -12.031 -36.611 1.00 79.31 171 ALA A CA 1
ATOM 1286 C C . ALA A 1 171 ? 26.840 -11.955 -36.153 1.00 79.31 171 ALA A C 1
ATOM 1288 O O . ALA A 1 171 ? 27.520 -12.975 -36.076 1.00 79.31 171 ALA A O 1
ATOM 1289 N N . ASP A 1 172 ? 27.307 -10.777 -35.737 1.00 82.44 172 ASP A N 1
ATOM 1290 C CA . ASP A 1 172 ? 28.671 -10.555 -35.246 1.00 82.44 172 ASP A CA 1
ATOM 1291 C C . ASP A 1 172 ? 28.920 -11.309 -33.921 1.00 82.44 172 ASP A C 1
ATOM 1293 O O . ASP A 1 172 ? 30.000 -11.871 -33.707 1.00 82.44 172 ASP A O 1
ATOM 1297 N N . ARG A 1 173 ? 27.924 -11.381 -33.023 1.00 83.50 173 ARG A N 1
ATOM 1298 C CA . ARG A 1 173 ? 28.024 -12.142 -31.762 1.00 83.50 173 ARG A CA 1
ATOM 1299 C C . ARG A 1 173 ? 28.032 -13.652 -31.999 1.00 83.50 173 ARG A C 1
ATOM 1301 O O . ARG A 1 173 ? 28.883 -14.339 -31.436 1.00 83.50 173 ARG A O 1
ATOM 1308 N N . SER A 1 174 ? 27.122 -14.165 -32.824 1.00 83.25 174 SER A N 1
ATOM 1309 C CA . SER A 1 174 ? 27.072 -15.595 -33.167 1.00 83.25 174 SER A CA 1
ATOM 1310 C C . SER A 1 174 ? 28.337 -16.040 -33.907 1.00 83.25 174 SER A C 1
ATOM 1312 O O . SER A 1 174 ? 28.894 -17.092 -33.584 1.00 83.25 174 SER A O 1
ATOM 1314 N N . ALA A 1 175 ? 28.886 -15.195 -34.786 1.00 85.56 175 ALA A N 1
ATOM 1315 C CA . ALA A 1 175 ? 30.177 -15.431 -35.426 1.00 85.56 175 ALA A CA 1
ATOM 1316 C C . ALA A 1 175 ? 31.319 -15.549 -34.400 1.00 85.56 175 ALA A C 1
ATOM 1318 O O . ALA A 1 175 ? 32.078 -16.518 -34.452 1.00 85.56 175 ALA A O 1
ATOM 1319 N N . LYS A 1 176 ? 31.409 -14.640 -33.417 1.00 87.62 176 LYS A N 1
ATOM 1320 C CA . LYS A 1 176 ? 32.435 -14.697 -32.355 1.00 87.62 176 LYS A CA 1
ATOM 1321 C C . LYS A 1 176 ? 32.323 -15.947 -31.480 1.00 87.62 176 LYS A C 1
ATOM 1323 O O . LYS A 1 176 ? 33.345 -16.567 -31.193 1.00 87.62 176 LYS A O 1
ATOM 1328 N N . VAL A 1 177 ? 31.107 -16.339 -31.090 1.00 85.19 177 VAL A N 1
ATOM 1329 C CA . VAL A 1 177 ? 30.880 -17.569 -30.307 1.00 85.19 177 VAL A CA 1
ATOM 1330 C C . VAL A 1 177 ? 31.297 -18.797 -31.118 1.00 85.19 177 VAL A C 1
ATOM 1332 O O . VAL A 1 177 ? 32.045 -19.636 -30.622 1.00 85.19 177 VAL A O 1
ATOM 1335 N N . SER A 1 178 ? 30.919 -18.860 -32.399 1.00 84.25 178 SER A N 1
ATOM 1336 C CA . SER A 1 178 ? 31.311 -19.969 -33.277 1.00 84.25 178 SER A CA 1
ATOM 1337 C C . SER A 1 178 ? 32.829 -20.044 -33.515 1.00 84.25 178 SER A C 1
ATOM 1339 O O . SER A 1 178 ? 33.395 -21.135 -33.559 1.00 84.25 178 SER A O 1
ATOM 1341 N N . ALA A 1 179 ? 33.514 -18.900 -33.618 1.00 87.31 179 ALA A N 1
ATOM 1342 C CA . ALA A 1 179 ? 34.965 -18.840 -33.783 1.00 87.31 179 ALA A CA 1
ATOM 1343 C C . ALA A 1 179 ? 35.704 -19.277 -32.507 1.00 87.31 179 ALA A C 1
ATOM 1345 O O . ALA A 1 179 ? 36.663 -20.044 -32.586 1.00 87.31 179 ALA A O 1
ATOM 1346 N N . ALA A 1 180 ? 35.229 -18.852 -31.331 1.00 85.44 180 ALA A N 1
ATOM 1347 C CA . ALA A 1 180 ? 35.777 -19.287 -30.047 1.00 85.44 180 ALA A CA 1
ATOM 1348 C C . ALA A 1 180 ? 35.578 -20.794 -29.816 1.00 85.44 180 ALA A C 1
ATOM 1350 O O . ALA A 1 180 ? 36.483 -21.456 -29.305 1.00 85.44 180 ALA A O 1
ATOM 1351 N N . ALA A 1 181 ? 34.435 -21.342 -30.242 1.00 88.12 181 ALA A N 1
ATOM 1352 C CA . ALA A 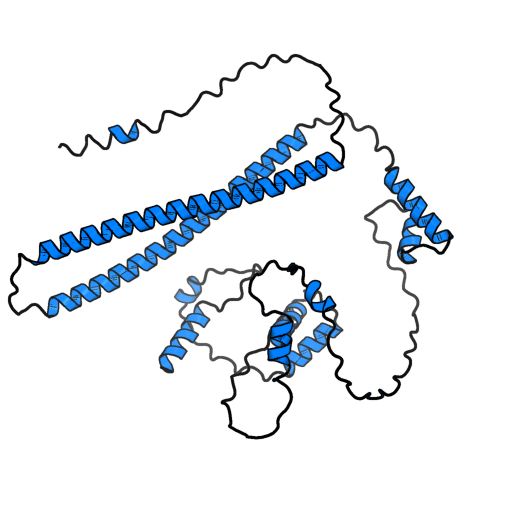1 181 ? 34.160 -22.777 -30.206 1.00 88.12 181 ALA A CA 1
ATOM 1353 C C . ALA A 1 181 ? 35.125 -23.570 -31.097 1.00 88.12 181 ALA A C 1
ATOM 1355 O O . ALA A 1 181 ? 35.748 -24.516 -30.622 1.00 88.12 181 ALA A O 1
ATOM 1356 N N . LYS A 1 182 ? 35.341 -23.137 -32.348 1.00 87.56 182 LYS A N 1
ATOM 1357 C CA . LYS A 1 182 ? 36.327 -23.758 -33.258 1.00 87.56 182 LYS A CA 1
ATOM 1358 C C . LYS A 1 182 ? 37.757 -23.709 -32.716 1.00 87.56 182 LYS A C 1
ATOM 1360 O O . LYS A 1 182 ? 38.545 -24.601 -32.999 1.00 87.56 182 LYS A O 1
ATOM 1365 N N . ALA A 1 183 ? 38.088 -22.679 -31.941 1.00 91.12 183 ALA A N 1
ATOM 1366 C CA . ALA A 1 183 ? 39.393 -22.535 -31.307 1.00 91.12 183 ALA A CA 1
ATOM 1367 C C . ALA A 1 183 ? 39.547 -23.340 -29.999 1.00 91.12 183 ALA A C 1
ATOM 1369 O O . ALA A 1 183 ? 40.597 -23.236 -29.368 1.00 91.12 183 ALA A O 1
ATOM 1370 N N . GLY A 1 184 ? 38.517 -24.072 -29.547 1.00 90.25 184 GLY A N 1
ATOM 1371 C CA . GLY A 1 184 ? 38.526 -24.791 -28.265 1.00 90.25 184 GLY A CA 1
ATOM 1372 C C . GLY A 1 184 ? 38.577 -23.874 -27.034 1.00 90.25 184 GLY A C 1
ATOM 1373 O O . GLY A 1 184 ? 38.902 -24.321 -25.940 1.00 90.25 184 GLY A O 1
ATOM 1374 N N . LYS A 1 185 ? 38.284 -22.577 -27.205 1.00 89.81 185 LYS A N 1
ATOM 1375 C CA . LYS A 1 185 ? 38.359 -21.538 -26.158 1.00 89.81 185 LYS A CA 1
ATOM 1376 C C . LYS A 1 185 ? 36.983 -21.002 -25.765 1.00 89.81 185 LYS A C 1
ATOM 1378 O O . LYS A 1 185 ? 36.886 -19.959 -25.115 1.00 89.81 185 LYS A O 1
ATOM 1383 N N . SER A 1 186 ? 35.908 -21.659 -26.197 1.00 85.50 186 SER A N 1
ATOM 1384 C CA . SER A 1 186 ? 34.564 -21.229 -25.830 1.00 85.50 186 SER A CA 1
ATOM 1385 C C . SER A 1 186 ? 34.345 -21.454 -24.341 1.00 85.50 186 SER A C 1
ATOM 1387 O O . SER A 1 186 ? 34.510 -22.553 -23.828 1.00 85.50 186 SER A O 1
ATOM 1389 N N . ARG A 1 187 ? 33.938 -20.391 -23.646 1.00 85.44 187 ARG A N 1
ATOM 1390 C CA . ARG A 1 187 ? 33.428 -20.478 -22.271 1.00 85.44 187 ARG A CA 1
ATOM 1391 C C . ARG A 1 187 ? 32.002 -21.040 -22.211 1.00 85.44 187 ARG A C 1
ATOM 1393 O O . ARG A 1 187 ? 31.448 -21.160 -21.126 1.00 85.44 187 ARG A O 1
ATOM 1400 N N . TRP A 1 188 ? 31.391 -21.291 -23.368 1.00 83.00 188 TRP A N 1
ATOM 1401 C CA . TRP A 1 188 ? 30.005 -21.714 -23.511 1.00 83.00 188 TRP A CA 1
ATOM 1402 C C . TRP A 1 188 ? 30.002 -23.222 -23.777 1.00 83.00 188 TRP A C 1
ATOM 1404 O O . TRP A 1 188 ? 30.818 -23.706 -24.565 1.00 83.00 188 TRP A O 1
ATOM 1414 N N . GLY A 1 189 ? 29.117 -23.960 -23.100 1.00 86.00 189 GLY A N 1
ATOM 1415 C CA . GLY A 1 189 ? 29.029 -25.417 -23.231 1.00 86.00 189 GLY A CA 1
ATOM 1416 C C . GLY A 1 189 ? 28.677 -25.863 -24.655 1.00 86.00 189 GLY A C 1
ATOM 1417 O O . GLY A 1 189 ? 28.106 -25.093 -25.434 1.00 86.00 189 GLY A O 1
ATOM 1418 N N . ASP A 1 190 ? 28.990 -27.114 -24.994 1.00 81.50 190 ASP A N 1
ATOM 1419 C CA . ASP A 1 190 ? 28.853 -27.659 -26.357 1.00 81.50 190 ASP A CA 1
ATOM 1420 C C . ASP A 1 190 ? 27.448 -27.486 -26.945 1.00 81.50 190 ASP A C 1
ATOM 1422 O O . ASP A 1 190 ? 27.297 -27.148 -28.121 1.00 81.50 190 ASP A O 1
ATOM 1426 N N . SER A 1 191 ? 26.419 -27.590 -26.103 1.00 78.00 191 SER A N 1
ATOM 1427 C CA . SER A 1 191 ? 25.014 -27.388 -26.470 1.00 78.00 191 SER A CA 1
ATOM 1428 C C . SER A 1 191 ? 24.727 -25.991 -27.030 1.00 78.00 191 SER A C 1
ATOM 1430 O O . SER A 1 191 ? 23.838 -25.822 -27.864 1.00 78.00 191 SER A O 1
ATOM 1432 N N . GLU A 1 192 ? 25.453 -24.968 -26.581 1.00 76.31 192 GLU A N 1
ATOM 1433 C CA . GLU A 1 192 ? 25.252 -23.594 -27.039 1.00 76.31 192 GLU A CA 1
ATOM 1434 C C . GLU A 1 192 ? 26.140 -23.246 -28.235 1.00 76.31 192 GLU A C 1
ATOM 1436 O O . GLU A 1 192 ? 25.696 -22.552 -29.153 1.00 76.31 192 GLU A O 1
ATOM 1441 N N . ASN A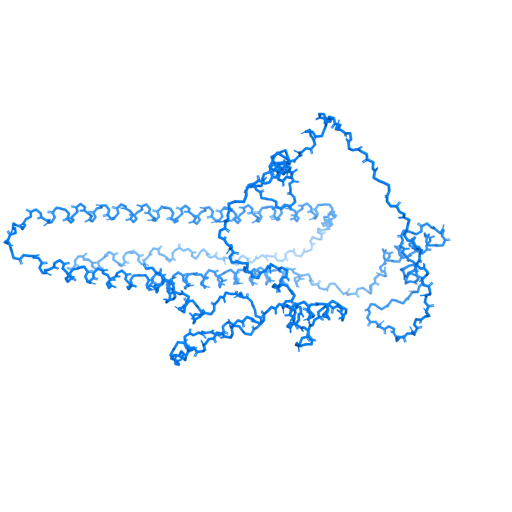 1 193 ? 27.336 -23.837 -28.305 1.00 84.62 193 ASN A N 1
ATOM 1442 C CA . ASN A 1 193 ? 28.167 -23.805 -29.510 1.00 84.62 193 ASN A CA 1
ATOM 1443 C C . ASN A 1 193 ? 27.433 -24.457 -30.701 1.00 84.62 193 ASN A C 1
ATOM 1445 O O . ASN A 1 193 ? 27.465 -23.930 -31.817 1.00 84.62 193 ASN A O 1
ATOM 1449 N N . GLN A 1 194 ? 26.697 -25.547 -30.458 1.00 82.44 194 GLN A N 1
ATOM 1450 C CA . GLN A 1 194 ? 25.892 -26.223 -31.476 1.00 82.44 194 GLN A CA 1
ATOM 1451 C C . GLN A 1 194 ? 24.719 -25.350 -31.949 1.00 82.44 194 GLN A C 1
ATOM 1453 O O . GLN A 1 194 ? 24.514 -25.217 -33.157 1.00 82.44 194 GLN A O 1
ATOM 1458 N N . LYS A 1 195 ? 24.023 -24.662 -31.033 1.00 78.88 195 LYS A N 1
ATOM 1459 C CA . LYS A 1 195 ? 22.965 -23.690 -31.375 1.00 78.88 195 LYS A CA 1
ATOM 1460 C C . LYS A 1 195 ? 23.488 -22.492 -32.163 1.00 78.88 195 LYS A C 1
ATOM 1462 O O . LYS A 1 195 ? 22.817 -22.041 -33.077 1.00 78.88 195 LYS A O 1
ATOM 1467 N N . ALA A 1 196 ? 24.678 -21.986 -31.846 1.00 78.44 196 ALA A N 1
ATOM 1468 C CA . ALA A 1 196 ? 25.289 -20.901 -32.617 1.00 78.44 196 ALA A CA 1
ATOM 1469 C C . ALA A 1 196 ? 25.714 -21.350 -34.030 1.00 78.44 196 ALA A C 1
ATOM 1471 O O . ALA A 1 196 ? 25.726 -20.542 -34.958 1.00 78.44 196 ALA A O 1
ATOM 1472 N N . SER A 1 197 ? 26.061 -22.632 -34.199 1.00 78.94 197 SER A N 1
ATOM 1473 C CA . SER A 1 197 ? 26.425 -23.214 -35.500 1.00 78.94 197 SER A CA 1
ATOM 1474 C C . SER A 1 197 ? 25.209 -23.541 -36.376 1.00 78.94 197 SER A C 1
ATOM 1476 O O . SER A 1 197 ? 25.243 -23.353 -37.595 1.00 78.94 197 SER A O 1
ATOM 1478 N N . GLN A 1 198 ? 24.111 -23.980 -35.761 1.00 78.44 198 GLN A N 1
ATOM 1479 C CA . GLN A 1 198 ? 22.834 -24.167 -36.426 1.00 78.44 198 GLN A CA 1
ATOM 1480 C C . GLN A 1 198 ? 22.204 -22.788 -36.611 1.00 78.44 198 GLN A C 1
ATOM 1482 O O . GLN A 1 198 ? 21.617 -22.241 -35.687 1.00 78.44 198 GLN A O 1
ATOM 1487 N N . LYS A 1 199 ? 22.306 -22.217 -37.817 1.00 64.62 199 LYS A N 1
ATOM 1488 C CA . LYS A 1 199 ? 21.600 -20.988 -38.240 1.00 64.62 199 LYS A CA 1
ATOM 1489 C C . LYS A 1 199 ? 20.060 -21.146 -38.238 1.00 64.62 199 LYS A C 1
ATOM 1491 O O . LYS A 1 199 ? 19.384 -20.686 -39.153 1.00 64.62 199 LYS A O 1
ATOM 1496 N N . VAL A 1 200 ? 19.478 -21.819 -37.249 1.00 59.53 200 VAL A N 1
ATOM 1497 C CA . VAL A 1 200 ? 18.037 -22.006 -37.090 1.00 59.53 200 VAL A CA 1
ATOM 1498 C C . VAL A 1 200 ? 17.511 -20.782 -36.356 1.00 59.53 200 VAL A C 1
ATOM 1500 O O . VAL A 1 200 ? 17.291 -20.763 -35.146 1.00 59.53 200 VAL A O 1
ATOM 1503 N N . GLY A 1 201 ? 17.381 -19.703 -37.119 1.00 61.19 201 GLY A N 1
ATOM 1504 C CA . GLY A 1 201 ? 16.718 -18.490 -36.683 1.00 61.19 201 GLY A CA 1
ATOM 1505 C C . GLY A 1 201 ? 15.212 -18.695 -36.636 1.00 61.19 201 GLY A C 1
ATOM 1506 O O . GLY A 1 201 ? 14.531 -18.197 -37.514 1.00 61.19 201 GLY A O 1
ATOM 1507 N N . VAL A 1 202 ? 14.698 -19.395 -35.623 1.00 51.38 202 VAL A N 1
ATOM 1508 C CA . VAL A 1 202 ? 13.321 -19.231 -35.132 1.00 51.38 202 VAL A CA 1
ATOM 1509 C C . VAL A 1 202 ? 13.318 -19.573 -33.643 1.00 51.38 202 VAL A C 1
ATOM 1511 O O . VAL A 1 202 ? 13.341 -20.737 -33.246 1.00 51.38 202 VAL A O 1
ATOM 1514 N N . VAL A 1 203 ? 13.279 -18.548 -32.792 1.00 49.34 203 VAL A N 1
ATOM 1515 C CA . VAL A 1 203 ? 12.904 -18.720 -31.384 1.00 49.34 203 VAL A CA 1
ATOM 1516 C C . VAL A 1 203 ? 11.421 -19.104 -31.381 1.00 49.34 203 VAL A C 1
ATOM 1518 O O . VAL A 1 203 ? 10.568 -18.240 -31.541 1.00 49.34 203 VAL A O 1
ATOM 1521 N N . GLY A 1 204 ? 11.111 -20.402 -31.289 1.00 54.03 204 GLY A N 1
ATOM 1522 C CA . GLY A 1 204 ? 9.720 -20.870 -31.206 1.00 54.03 204 GLY A CA 1
ATOM 1523 C C . GLY A 1 204 ? 9.445 -22.310 -31.642 1.00 54.03 204 GLY A C 1
ATOM 1524 O O . GLY A 1 204 ? 8.415 -22.855 -31.260 1.00 54.03 204 GLY A O 1
ATOM 1525 N N . THR A 1 205 ? 10.336 -22.968 -32.386 1.00 46.41 205 THR A N 1
ATOM 1526 C CA . THR A 1 205 ? 10.114 -24.369 -32.780 1.00 46.41 205 THR A CA 1
ATOM 1527 C C . THR A 1 205 ? 10.819 -25.312 -31.812 1.00 46.41 205 THR A C 1
ATOM 1529 O O . THR A 1 205 ? 12.040 -25.457 -31.854 1.00 46.41 205 THR A O 1
ATOM 1532 N N . VAL A 1 206 ? 10.046 -25.943 -30.928 1.00 41.69 206 VAL A N 1
ATOM 1533 C CA . VAL A 1 206 ? 10.485 -27.083 -30.112 1.00 41.69 206 VAL A CA 1
ATOM 1534 C C . VAL A 1 206 ? 10.851 -28.221 -31.078 1.00 41.69 206 VAL A C 1
ATOM 1536 O O . VAL A 1 206 ? 9.966 -28.678 -31.804 1.00 41.69 206 VAL A O 1
ATOM 1539 N N . PRO A 1 207 ? 12.117 -28.669 -31.165 1.00 51.81 207 PRO A N 1
ATOM 1540 C CA . PRO A 1 207 ? 12.452 -29.814 -32.002 1.00 51.81 207 PRO A CA 1
ATOM 1541 C C . PRO A 1 207 ? 11.793 -31.087 -31.437 1.00 51.81 207 PRO A C 1
ATOM 1543 O O . PRO A 1 207 ? 11.705 -31.233 -30.214 1.00 51.81 207 PRO A O 1
ATOM 1546 N N . PRO A 1 208 ? 11.327 -32.018 -32.291 1.00 49.22 208 PRO A N 1
ATOM 1547 C CA . PRO A 1 208 ? 10.795 -33.293 -31.834 1.00 49.22 208 PRO A CA 1
ATOM 1548 C C . PRO A 1 208 ? 11.882 -34.078 -31.092 1.00 49.22 208 PRO A C 1
ATOM 1550 O O . PRO A 1 208 ? 13.016 -34.201 -31.550 1.00 49.22 208 PRO A O 1
ATOM 1553 N N . ASN A 1 209 ? 11.492 -34.570 -29.920 1.00 51.84 209 ASN A N 1
ATOM 1554 C CA . ASN A 1 209 ? 12.271 -35.327 -28.949 1.00 51.84 209 ASN A CA 1
ATOM 1555 C C . ASN A 1 209 ? 13.064 -36.474 -29.613 1.00 51.84 209 ASN A C 1
ATOM 1557 O O . ASN A 1 209 ? 12.506 -37.538 -29.879 1.00 51.84 209 ASN A O 1
ATOM 1561 N N . GLN A 1 210 ? 14.354 -36.265 -29.896 1.00 47.59 210 GLN A N 1
ATOM 1562 C CA . GLN A 1 210 ? 15.269 -37.353 -30.244 1.00 47.59 210 GLN A CA 1
ATOM 1563 C C . GLN A 1 210 ? 15.788 -37.990 -28.955 1.00 47.59 210 GLN A C 1
ATOM 1565 O O . GLN A 1 210 ? 16.334 -37.313 -28.085 1.00 47.59 210 GLN A O 1
ATOM 1570 N N . ALA A 1 211 ? 15.570 -39.301 -28.846 1.00 51.00 211 ALA A N 1
ATOM 1571 C CA . ALA A 1 211 ? 15.942 -40.129 -27.711 1.00 51.00 211 ALA A CA 1
ATOM 1572 C C . ALA A 1 211 ? 17.435 -39.988 -27.372 1.00 51.00 211 ALA A C 1
ATOM 1574 O O . ALA A 1 211 ? 18.304 -40.176 -28.223 1.00 51.00 211 ALA A O 1
ATOM 1575 N N . ALA A 1 212 ? 17.716 -39.654 -26.113 1.00 43.94 212 ALA A N 1
ATOM 1576 C CA . ALA A 1 212 ? 19.065 -39.522 -25.585 1.00 43.94 212 ALA A CA 1
ATOM 1577 C C . ALA A 1 212 ? 19.787 -40.887 -25.537 1.00 43.94 212 ALA A C 1
ATOM 1579 O O . ALA A 1 212 ? 19.180 -41.870 -25.101 1.00 43.94 212 ALA A O 1
ATOM 1580 N N . PRO A 1 213 ? 21.076 -40.974 -25.916 1.00 47.12 213 PRO A N 1
ATOM 1581 C CA . PRO A 1 213 ? 21.893 -42.149 -25.637 1.00 47.12 213 PRO A CA 1
ATOM 1582 C C . PRO A 1 213 ? 22.245 -42.215 -24.142 1.00 47.12 213 PRO A C 1
ATOM 1584 O O . PRO A 1 213 ? 22.568 -41.207 -23.512 1.00 47.12 213 PRO A O 1
ATOM 1587 N N . ALA A 1 214 ? 22.166 -43.419 -23.575 1.00 43.19 214 ALA A N 1
ATOM 1588 C CA . ALA A 1 214 ? 22.489 -43.702 -22.183 1.00 43.19 214 ALA A CA 1
ATOM 1589 C C . ALA A 1 214 ? 23.967 -43.389 -21.887 1.00 43.19 214 ALA A C 1
ATOM 1591 O O . ALA A 1 214 ? 24.864 -43.995 -22.467 1.00 43.19 214 ALA A O 1
ATOM 1592 N N . SER A 1 215 ? 24.206 -42.445 -20.974 1.00 46.59 215 SER A N 1
ATOM 1593 C CA . SER A 1 215 ? 25.530 -42.149 -20.425 1.00 46.59 215 SER A CA 1
ATOM 1594 C C . SER A 1 215 ? 25.713 -42.926 -19.122 1.00 46.59 215 SER A C 1
ATOM 1596 O O . SER A 1 215 ? 25.008 -42.692 -18.138 1.00 46.59 215 SER A O 1
ATOM 1598 N N . SER A 1 216 ? 26.628 -43.888 -19.142 1.00 42.41 216 SER A N 1
ATOM 1599 C CA . SER A 1 216 ? 27.087 -44.667 -17.995 1.00 42.41 216 SER A CA 1
ATOM 1600 C C . SER A 1 216 ? 28.049 -43.828 -17.150 1.00 42.41 216 SER A C 1
ATOM 1602 O O . SER A 1 216 ? 29.192 -43.606 -17.541 1.00 42.41 216 SER A O 1
ATOM 1604 N N . PHE A 1 217 ? 27.570 -43.355 -15.998 1.00 38.91 217 PHE A N 1
ATOM 1605 C CA . PHE A 1 217 ? 28.383 -42.692 -14.979 1.00 38.91 217 PHE A CA 1
ATOM 1606 C C . PHE A 1 217 ? 28.797 -43.732 -13.932 1.00 38.91 217 PHE A C 1
ATOM 1608 O O . PHE A 1 217 ? 27.955 -44.268 -13.210 1.00 38.91 217 PHE A O 1
ATOM 1615 N N . GLU A 1 218 ? 30.088 -44.045 -13.893 1.00 42.41 218 GLU A N 1
ATOM 1616 C CA . GLU A 1 218 ? 30.710 -44.938 -12.918 1.00 42.41 218 GLU A CA 1
ATOM 1617 C C . GLU A 1 218 ? 31.105 -44.115 -11.682 1.00 42.41 218 GLU A C 1
ATOM 1619 O O . GLU A 1 218 ? 31.804 -43.107 -11.781 1.00 42.41 218 GLU A O 1
ATOM 1624 N N . THR A 1 219 ? 30.577 -44.496 -10.519 1.00 38.66 219 THR A N 1
ATOM 1625 C CA . THR A 1 219 ? 30.769 -43.794 -9.242 1.00 38.66 219 THR A CA 1
ATOM 1626 C C . THR A 1 219 ? 32.047 -44.304 -8.566 1.00 38.66 219 THR A C 1
ATOM 1628 O O . THR A 1 219 ? 32.082 -45.484 -8.215 1.00 38.66 219 THR A O 1
ATOM 1631 N N . PRO A 1 220 ? 33.084 -43.477 -8.328 1.00 50.06 220 PRO A N 1
ATOM 1632 C CA . PRO A 1 220 ? 34.239 -43.908 -7.548 1.00 50.06 220 PRO A CA 1
ATOM 1633 C C . PRO A 1 220 ? 33.908 -43.958 -6.047 1.00 50.06 220 PRO A C 1
ATOM 1635 O O . PRO A 1 220 ? 33.165 -43.127 -5.520 1.00 50.06 220 PRO A O 1
ATOM 1638 N N . ALA A 1 221 ? 34.453 -44.975 -5.378 1.00 54.81 221 ALA A N 1
ATOM 1639 C CA . ALA A 1 221 ? 34.259 -45.270 -3.962 1.00 54.81 221 ALA A CA 1
ATOM 1640 C C . ALA A 1 221 ? 34.850 -44.179 -3.037 1.00 54.81 221 ALA A C 1
ATOM 1642 O O . ALA A 1 221 ? 35.862 -43.572 -3.385 1.00 54.81 221 ALA A O 1
ATOM 1643 N N . PRO A 1 222 ? 34.252 -43.931 -1.855 1.00 52.16 222 PRO A N 1
ATOM 1644 C CA . PRO A 1 222 ? 34.737 -42.922 -0.918 1.00 52.16 222 PRO A CA 1
ATOM 1645 C C . PRO A 1 222 ? 35.959 -43.411 -0.122 1.00 52.16 222 PRO A C 1
ATOM 1647 O O . PRO A 1 222 ? 35.915 -44.461 0.519 1.00 52.16 222 PRO A O 1
ATOM 1650 N N . GLU A 1 223 ? 37.030 -42.616 -0.129 1.00 59.16 223 GLU A N 1
ATOM 1651 C CA . GLU A 1 223 ? 38.208 -42.799 0.729 1.00 59.16 223 GLU A CA 1
ATOM 1652 C C . GLU A 1 223 ? 37.956 -42.326 2.181 1.00 59.16 223 GLU A C 1
ATOM 1654 O O . GLU A 1 223 ? 37.117 -41.448 2.414 1.00 59.16 223 GLU A O 1
ATOM 1659 N N . PRO A 1 224 ? 38.661 -42.900 3.180 1.00 59.34 224 PRO A N 1
ATOM 1660 C CA . PRO A 1 224 ? 38.442 -42.616 4.597 1.00 59.34 224 PRO A CA 1
ATOM 1661 C C . PRO A 1 224 ? 39.006 -41.256 5.044 1.00 59.34 224 PRO A C 1
ATOM 1663 O O . PRO A 1 224 ? 40.135 -40.879 4.743 1.00 59.34 224 PRO A O 1
ATOM 1666 N N . VAL A 1 225 ? 38.201 -40.544 5.835 1.00 48.94 225 VAL A N 1
ATOM 1667 C CA . VAL A 1 225 ? 38.488 -39.218 6.396 1.00 48.94 225 VAL A CA 1
ATOM 1668 C C . VAL A 1 225 ? 39.511 -39.319 7.535 1.00 48.94 225 VAL A C 1
ATOM 1670 O O . VAL A 1 225 ? 39.245 -39.941 8.562 1.00 48.94 225 VAL A O 1
ATOM 1673 N N . VAL A 1 226 ? 40.662 -38.662 7.371 1.00 48.88 226 VAL A N 1
ATOM 1674 C CA . VAL A 1 226 ? 41.674 -38.459 8.420 1.00 48.88 226 VAL A CA 1
ATOM 1675 C C . VAL A 1 226 ? 41.343 -37.186 9.202 1.00 48.88 226 VAL A C 1
ATOM 1677 O O . VAL A 1 226 ? 41.282 -36.093 8.642 1.00 48.88 226 VAL A O 1
ATOM 1680 N N . THR A 1 227 ? 41.130 -37.321 10.509 1.00 47.22 227 THR A N 1
ATOM 1681 C CA . THR A 1 227 ? 40.937 -36.211 11.453 1.00 47.22 227 THR A CA 1
ATOM 1682 C C . THR A 1 227 ? 42.269 -35.550 11.805 1.00 47.22 227 THR A C 1
ATOM 1684 O O . THR A 1 227 ? 43.166 -36.212 12.325 1.00 47.22 227 THR A O 1
ATOM 1687 N N . VAL A 1 228 ? 42.374 -34.240 11.572 1.00 46.12 228 VAL A N 1
ATOM 1688 C CA . VAL A 1 228 ? 43.537 -33.406 11.919 1.00 46.12 228 VAL A CA 1
ATOM 1689 C C . VAL A 1 228 ? 43.198 -32.558 13.158 1.00 46.12 228 VAL A C 1
ATOM 1691 O O . VAL A 1 228 ? 42.087 -32.025 13.216 1.00 46.12 228 VAL A O 1
ATOM 1694 N N . PRO A 1 229 ? 44.094 -32.425 14.156 1.00 53.31 229 PRO A N 1
ATOM 1695 C CA . PRO A 1 229 ? 43.839 -31.616 15.348 1.00 53.31 229 PRO A CA 1
ATOM 1696 C C . PRO A 1 229 ? 43.780 -30.113 15.033 1.00 53.31 229 PRO A C 1
ATOM 1698 O O . PRO A 1 229 ? 44.596 -29.581 14.281 1.00 53.31 229 PRO A O 1
ATOM 1701 N N . VAL A 1 230 ? 42.799 -29.442 15.642 1.00 49.44 230 VAL A N 1
ATOM 1702 C CA . VAL A 1 230 ? 42.548 -27.998 15.551 1.00 49.44 230 VAL A CA 1
ATOM 1703 C C . VAL A 1 230 ? 43.689 -27.234 16.225 1.00 49.44 230 VAL A C 1
ATOM 1705 O O . VAL A 1 230 ? 43.888 -27.344 17.432 1.00 49.44 230 VAL A O 1
ATOM 1708 N N . VAL A 1 231 ? 44.426 -26.457 15.432 1.00 53.38 231 VAL A N 1
ATOM 1709 C CA . VAL A 1 231 ? 45.387 -25.451 15.899 1.00 53.38 231 VAL A CA 1
ATOM 1710 C C . VAL A 1 231 ? 44.674 -24.102 15.892 1.00 53.38 231 VAL A C 1
ATOM 1712 O O . VAL A 1 231 ? 44.128 -23.687 14.872 1.00 53.38 231 VAL A O 1
ATOM 1715 N N . GLU A 1 232 ? 44.654 -23.440 17.043 1.00 55.47 232 GLU A N 1
ATOM 1716 C CA . GLU A 1 232 ? 44.066 -22.117 17.235 1.00 55.47 232 GLU A CA 1
ATOM 1717 C C . GLU A 1 232 ? 44.980 -21.066 16.585 1.00 55.47 232 GLU A C 1
ATOM 1719 O O . GLU A 1 232 ? 46.086 -20.799 17.053 1.00 55.47 232 GLU A O 1
ATOM 1724 N N . VAL A 1 233 ? 44.552 -20.528 15.439 1.00 55.69 233 VAL A N 1
ATOM 1725 C CA . VAL A 1 233 ? 45.296 -19.507 14.691 1.00 55.69 233 VAL A CA 1
ATOM 1726 C C . VAL A 1 233 ? 44.752 -18.125 15.071 1.00 55.69 233 VAL A C 1
ATOM 1728 O O . VAL A 1 233 ? 43.550 -17.896 14.911 1.00 55.69 233 VAL A O 1
ATOM 1731 N N . PRO A 1 234 ? 45.592 -17.187 15.550 1.00 67.25 234 PRO A N 1
ATOM 1732 C CA . PRO A 1 234 ? 45.164 -15.820 15.827 1.00 67.25 234 PRO A CA 1
ATOM 1733 C C . PRO A 1 234 ? 44.734 -15.127 14.527 1.00 67.25 234 PRO A C 1
ATOM 1735 O O . PRO A 1 234 ? 45.466 -15.121 13.537 1.00 67.25 234 PRO A O 1
ATOM 1738 N N . VAL A 1 235 ? 43.520 -14.570 14.528 1.00 59.97 235 VAL A N 1
ATOM 1739 C CA . VAL A 1 235 ? 42.915 -13.906 13.364 1.00 59.97 235 VAL A CA 1
ATOM 1740 C C . VAL A 1 235 ? 43.691 -12.616 13.044 1.00 59.97 235 VAL A C 1
ATOM 1742 O O . VAL A 1 235 ? 43.794 -11.757 13.919 1.00 59.97 235 VAL A O 1
ATOM 1745 N N . PRO A 1 236 ? 44.229 -12.455 11.818 1.00 66.75 236 PRO A N 1
ATOM 1746 C CA . PRO A 1 236 ? 44.951 -11.251 11.407 1.00 66.75 236 PRO A CA 1
ATOM 1747 C C . PRO A 1 236 ? 44.053 -10.007 11.395 1.00 66.75 236 PRO A C 1
ATOM 1749 O O . PRO A 1 236 ? 42.910 -10.056 10.936 1.00 66.75 236 PRO A O 1
ATOM 1752 N N . GLU A 1 237 ? 44.602 -8.876 11.836 1.00 66.12 237 GLU A N 1
ATOM 1753 C CA . GLU A 1 237 ? 43.929 -7.570 11.967 1.00 66.12 237 GLU A CA 1
ATOM 1754 C C . GLU A 1 237 ? 43.344 -7.043 10.635 1.00 66.12 237 GLU A C 1
ATOM 1756 O O . GLU A 1 237 ? 42.378 -6.283 10.615 1.00 66.12 237 GLU A O 1
ATOM 1761 N N . GLU A 1 238 ? 43.840 -7.540 9.500 1.00 60.53 238 GLU A N 1
ATOM 1762 C CA . GLU A 1 238 ? 43.355 -7.213 8.152 1.00 60.53 238 GLU A CA 1
ATOM 1763 C C . GLU A 1 238 ? 41.919 -7.703 7.878 1.00 60.53 238 GLU A C 1
ATOM 1765 O O . GLU A 1 238 ? 41.205 -7.102 7.073 1.00 60.53 238 GLU A O 1
ATOM 1770 N N . VAL A 1 239 ? 41.441 -8.737 8.583 1.00 57.50 239 VAL A N 1
ATOM 1771 C CA . VAL A 1 239 ? 40.058 -9.239 8.447 1.00 57.50 239 VAL A CA 1
ATOM 1772 C C . VAL A 1 239 ? 39.050 -8.305 9.138 1.00 57.50 239 VAL A C 1
ATOM 1774 O O . VAL A 1 239 ? 37.883 -8.266 8.751 1.00 57.50 239 VAL A O 1
ATOM 1777 N N . ALA A 1 240 ? 39.494 -7.491 10.104 1.00 56.78 240 ALA A N 1
ATOM 1778 C CA . ALA A 1 240 ? 38.649 -6.509 10.786 1.00 56.78 240 ALA A CA 1
ATOM 1779 C C . ALA A 1 240 ? 38.410 -5.233 9.952 1.00 56.78 240 ALA A C 1
ATOM 1781 O O . ALA A 1 240 ? 37.402 -4.556 10.146 1.00 56.78 240 ALA A O 1
ATOM 1782 N N . ALA A 1 241 ? 39.291 -4.917 8.995 1.00 56.88 241 ALA A N 1
ATOM 1783 C CA . ALA A 1 241 ? 39.186 -3.712 8.163 1.00 56.88 241 ALA A CA 1
ATOM 1784 C C . ALA A 1 241 ? 38.341 -3.893 6.881 1.00 56.88 241 ALA A C 1
ATOM 1786 O O . ALA A 1 241 ? 38.012 -2.906 6.221 1.00 56.88 241 ALA A O 1
ATOM 1787 N N . ALA A 1 242 ? 37.966 -5.130 6.531 1.00 53.88 242 ALA A N 1
ATOM 1788 C CA . ALA A 1 242 ? 37.206 -5.448 5.316 1.00 53.88 242 ALA A CA 1
ATOM 1789 C C . ALA A 1 242 ? 35.674 -5.522 5.514 1.00 53.88 242 ALA A C 1
ATOM 1791 O O . ALA A 1 242 ? 34.943 -5.792 4.558 1.00 53.88 242 ALA A O 1
ATOM 1792 N N . ASP A 1 243 ? 35.157 -5.276 6.724 1.00 45.69 243 ASP A N 1
ATOM 1793 C CA . ASP A 1 243 ? 33.710 -5.246 6.986 1.00 45.69 243 ASP A CA 1
ATOM 1794 C C . ASP A 1 243 ? 33.111 -3.898 6.540 1.00 45.69 243 ASP A C 1
ATOM 1796 O O . ASP A 1 243 ? 32.831 -2.997 7.327 1.00 45.69 243 ASP A O 1
ATOM 1800 N N . HIS A 1 244 ? 32.958 -3.723 5.226 1.00 49.31 244 HIS A N 1
ATOM 1801 C CA . HIS A 1 244 ? 32.455 -2.492 4.604 1.00 49.31 244 HIS A CA 1
ATOM 1802 C C . HIS A 1 244 ? 30.937 -2.286 4.739 1.00 49.31 244 HIS A C 1
ATOM 1804 O O . HIS A 1 244 ? 30.327 -1.684 3.858 1.00 49.31 244 HIS A O 1
ATOM 1810 N N . GLY A 1 245 ? 30.300 -2.779 5.805 1.00 46.28 245 GLY A N 1
ATOM 1811 C CA . GLY A 1 245 ? 28.952 -2.359 6.217 1.00 46.28 245 GLY A CA 1
ATOM 1812 C C . GLY A 1 245 ? 27.811 -2.555 5.205 1.00 46.28 245 GLY A C 1
ATOM 1813 O O . GLY A 1 245 ? 26.690 -2.123 5.468 1.00 46.28 245 GLY A O 1
ATOM 1814 N N . LEU A 1 246 ? 28.042 -3.212 4.067 1.00 43.41 246 LEU A N 1
ATOM 1815 C CA . LEU A 1 246 ? 27.023 -3.502 3.064 1.00 43.41 246 LEU A CA 1
ATOM 1816 C C . LEU A 1 246 ? 26.642 -4.978 3.135 1.00 43.41 246 LEU A C 1
ATOM 1818 O O . LEU A 1 246 ? 27.232 -5.831 2.472 1.00 43.41 246 LEU A O 1
ATOM 1822 N N . ARG A 1 247 ? 25.596 -5.280 3.908 1.00 54.19 247 ARG A N 1
ATOM 1823 C CA . ARG A 1 247 ? 24.825 -6.504 3.676 1.00 54.19 247 ARG A CA 1
ATOM 1824 C C . ARG A 1 247 ? 23.837 -6.262 2.527 1.00 54.19 247 ARG A C 1
ATOM 1826 O O . ARG A 1 247 ? 23.248 -5.188 2.420 1.00 54.19 247 ARG A O 1
ATOM 1833 N N . ALA A 1 248 ? 23.658 -7.263 1.664 1.00 48.22 248 ALA A N 1
ATOM 1834 C CA . ALA A 1 248 ? 22.816 -7.207 0.462 1.00 48.22 248 ALA A CA 1
ATOM 1835 C C . ALA A 1 248 ? 21.297 -7.097 0.740 1.00 48.22 248 ALA A C 1
ATOM 1837 O O . ALA A 1 248 ? 20.501 -7.026 -0.192 1.00 48.22 248 ALA A O 1
ATOM 1838 N N . ASP A 1 249 ? 20.888 -7.088 2.006 1.00 47.19 249 ASP A N 1
ATOM 1839 C CA . ASP A 1 249 ? 19.504 -7.086 2.482 1.00 47.19 249 ASP A CA 1
ATOM 1840 C C . ASP A 1 249 ? 19.097 -5.801 3.228 1.00 47.19 249 ASP A C 1
ATOM 1842 O O . ASP A 1 249 ? 17.955 -5.689 3.666 1.00 47.19 249 ASP A O 1
ATOM 1846 N N . GLY A 1 250 ? 19.975 -4.796 3.335 1.00 47.78 250 GLY A N 1
ATOM 1847 C CA . GLY A 1 250 ? 19.589 -3.442 3.768 1.00 47.78 250 GLY A CA 1
ATOM 1848 C C . GLY A 1 250 ? 19.002 -3.319 5.186 1.00 47.78 250 GLY A C 1
ATOM 1849 O O . GLY A 1 250 ? 18.358 -2.316 5.488 1.00 47.78 250 GLY A O 1
ATOM 1850 N N . GLY A 1 251 ? 19.196 -4.310 6.062 1.00 48.75 251 GLY A N 1
ATOM 1851 C CA . GLY A 1 251 ? 18.650 -4.321 7.422 1.00 48.75 251 GLY A CA 1
ATOM 1852 C C . GLY A 1 251 ? 19.680 -3.965 8.497 1.00 48.75 251 GLY A C 1
ATOM 1853 O O . GLY A 1 251 ? 20.591 -4.743 8.779 1.00 48.75 251 GLY A O 1
ATOM 1854 N N . VAL A 1 252 ? 19.503 -2.815 9.152 1.00 44.84 252 VAL A N 1
ATOM 1855 C CA . VAL A 1 252 ? 20.268 -2.409 10.343 1.00 44.84 252 VAL A CA 1
ATOM 1856 C C . VAL A 1 252 ? 19.653 -3.107 11.562 1.00 44.84 252 VAL A C 1
ATOM 1858 O O . VAL A 1 252 ? 18.647 -2.649 12.095 1.00 44.84 252 VAL A O 1
ATOM 1861 N N . GLY A 1 253 ? 20.190 -4.262 11.969 1.00 55.50 253 GLY A N 1
ATOM 1862 C CA . GLY A 1 253 ? 19.683 -4.941 13.174 1.00 55.50 253 GLY A CA 1
ATOM 1863 C C . GLY A 1 253 ? 20.171 -6.358 13.490 1.00 55.50 253 GLY A C 1
ATOM 1864 O O . GLY A 1 253 ? 19.642 -6.972 14.409 1.00 55.50 253 GLY A O 1
ATOM 1865 N N . GLY A 1 254 ? 21.146 -6.918 12.766 1.00 61.75 254 GLY A N 1
ATOM 1866 C CA . GLY A 1 254 ? 21.661 -8.265 13.057 1.00 61.75 254 GLY A CA 1
ATOM 1867 C C . GLY A 1 254 ? 23.086 -8.249 13.605 1.00 61.75 254 GLY A C 1
ATOM 1868 O O . GLY A 1 254 ? 23.945 -7.660 12.950 1.00 61.75 254 GLY A O 1
ATOM 1869 N N . LEU A 1 255 ? 23.319 -8.965 14.716 1.00 66.56 255 LEU A N 1
ATOM 1870 C CA . LEU A 1 255 ? 24.605 -9.177 15.408 1.00 66.56 255 LEU A CA 1
ATOM 1871 C C . LEU A 1 255 ? 25.804 -9.266 14.444 1.00 66.56 255 LEU A C 1
ATOM 1873 O O . LEU A 1 255 ? 25.743 -9.930 13.388 1.00 66.56 255 LEU A O 1
ATOM 1877 N N . THR A 1 256 ? 26.885 -8.585 14.817 1.00 74.06 256 THR A N 1
ATOM 1878 C CA . THR A 1 256 ? 28.171 -8.585 14.106 1.00 74.06 256 THR A CA 1
ATOM 1879 C C . THR A 1 256 ? 28.759 -9.998 14.047 1.00 74.06 256 THR A C 1
ATOM 1881 O O . THR A 1 256 ? 28.369 -10.886 14.808 1.00 74.06 256 THR A O 1
ATOM 1884 N N . LEU A 1 257 ? 29.682 -10.253 13.112 1.00 66.56 257 LEU A N 1
ATOM 1885 C CA . LEU A 1 257 ? 30.334 -11.566 13.007 1.00 66.56 257 LEU A CA 1
ATOM 1886 C C . LEU A 1 257 ? 31.087 -11.913 14.303 1.00 66.56 257 LEU A C 1
ATOM 1888 O O . LEU A 1 257 ? 31.004 -13.046 14.768 1.00 66.56 257 LEU A O 1
ATOM 1892 N N . ALA A 1 258 ? 31.726 -10.917 14.921 1.00 68.25 258 ALA A N 1
ATOM 1893 C CA . ALA A 1 258 ? 32.394 -11.044 16.211 1.00 68.25 258 ALA A CA 1
ATOM 1894 C C . ALA A 1 258 ? 31.415 -11.418 17.337 1.00 68.25 258 ALA A C 1
ATOM 1896 O O . ALA A 1 258 ? 31.667 -12.374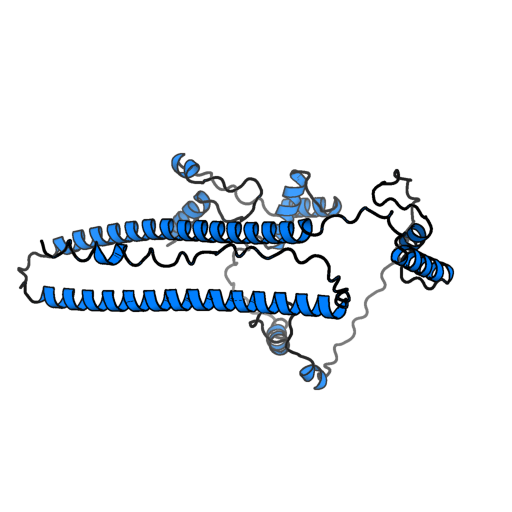 18.068 1.00 68.25 258 ALA A O 1
ATOM 1897 N N . GLU A 1 259 ? 30.257 -10.755 17.431 1.00 71.88 259 GLU A N 1
ATOM 1898 C CA . GLU A 1 259 ? 29.218 -11.129 18.402 1.00 71.88 259 GLU A CA 1
ATOM 1899 C C . GLU A 1 259 ? 28.671 -12.532 18.131 1.00 71.88 259 GLU A C 1
ATOM 1901 O O . GLU A 1 259 ? 28.431 -13.296 19.061 1.00 71.88 259 GLU A O 1
ATOM 1906 N N . ARG A 1 260 ? 28.521 -12.928 16.865 1.00 73.69 260 ARG A N 1
ATOM 1907 C CA . ARG A 1 260 ? 28.035 -14.268 16.513 1.00 73.69 260 ARG A CA 1
ATOM 1908 C C . ARG A 1 260 ? 29.034 -15.366 16.876 1.00 73.69 260 ARG A C 1
ATOM 1910 O O . ARG A 1 260 ? 28.612 -16.438 17.293 1.00 73.69 260 ARG A O 1
ATOM 1917 N N . ILE A 1 261 ? 30.332 -15.099 16.746 1.00 72.56 261 ILE A N 1
ATOM 1918 C CA . ILE A 1 261 ? 31.396 -16.007 17.193 1.00 72.56 261 ILE A CA 1
ATOM 1919 C C . ILE A 1 261 ? 31.410 -16.072 18.724 1.00 72.56 261 ILE A C 1
ATOM 1921 O O . ILE A 1 261 ? 31.474 -17.163 19.282 1.00 72.56 261 ILE A O 1
ATOM 1925 N N . HIS A 1 262 ? 31.242 -14.937 19.404 1.00 69.56 262 HIS A N 1
ATOM 1926 C CA . HIS A 1 262 ? 31.195 -14.883 20.865 1.00 69.56 262 HIS A CA 1
ATOM 1927 C C . HIS A 1 262 ? 29.976 -15.626 21.448 1.00 69.56 262 HIS A C 1
ATOM 1929 O O . HIS A 1 262 ? 30.111 -16.386 22.405 1.00 69.56 262 HIS A O 1
ATOM 1935 N N . PHE A 1 263 ? 28.794 -15.491 20.833 1.00 70.94 263 PHE A N 1
ATOM 1936 C CA . PHE A 1 263 ? 27.587 -16.228 21.235 1.00 70.94 263 PHE A CA 1
ATOM 1937 C C . PHE A 1 263 ? 27.561 -17.682 20.734 1.00 70.94 263 PHE A C 1
ATOM 1939 O O . PHE A 1 263 ? 26.952 -18.538 21.372 1.00 70.94 263 PHE A O 1
ATOM 1946 N N . GLY A 1 264 ? 28.217 -17.981 19.611 1.00 62.56 264 GLY A N 1
ATOM 1947 C CA . GLY A 1 264 ? 28.282 -19.324 19.032 1.00 62.56 264 GLY A CA 1
ATOM 1948 C C . GLY A 1 264 ? 29.297 -20.244 19.716 1.00 62.56 264 GLY A C 1
ATOM 1949 O O . GLY A 1 264 ? 29.047 -21.442 19.823 1.00 62.56 264 GLY A O 1
ATOM 1950 N N . ALA A 1 265 ? 30.407 -19.702 20.225 1.00 56.34 265 ALA A N 1
ATOM 1951 C CA . ALA A 1 265 ? 31.470 -20.491 20.852 1.00 56.34 265 ALA A CA 1
ATOM 1952 C C . ALA A 1 265 ? 31.086 -21.060 22.233 1.00 56.34 265 ALA A C 1
ATOM 1954 O O . ALA A 1 265 ? 31.609 -22.096 22.631 1.00 56.34 265 ALA A O 1
ATOM 1955 N N . ASN A 1 266 ? 30.115 -20.461 22.933 1.00 52.41 266 ASN A N 1
ATOM 1956 C CA . ASN A 1 266 ? 29.621 -20.970 24.221 1.00 52.41 266 ASN A CA 1
ATOM 1957 C C . ASN A 1 266 ? 28.542 -22.066 24.099 1.00 52.41 266 ASN A C 1
ATOM 1959 O O . ASN A 1 266 ? 28.071 -22.579 25.112 1.00 52.41 266 ASN A O 1
ATOM 1963 N N . ALA A 1 267 ? 28.138 -22.451 22.883 1.00 50.94 267 ALA A N 1
ATOM 1964 C CA . ALA A 1 267 ? 27.064 -23.427 22.670 1.00 50.94 267 ALA A CA 1
ATOM 1965 C C . ALA A 1 267 ? 27.545 -24.888 22.572 1.00 50.94 267 ALA A C 1
ATOM 1967 O O . ALA A 1 267 ? 26.742 -25.785 22.313 1.00 50.94 267 ALA A O 1
ATOM 1968 N N . SER A 1 268 ? 28.839 -25.176 22.735 1.00 52.81 268 SER A N 1
ATOM 1969 C CA . SER A 1 268 ? 29.361 -26.541 22.578 1.00 52.81 268 SER A CA 1
ATOM 1970 C C . SER A 1 268 ? 30.557 -26.813 23.486 1.00 52.81 268 SER A C 1
ATOM 1972 O O . SER A 1 268 ? 31.693 -26.835 23.030 1.00 52.81 268 SER A O 1
ATOM 1974 N N . GLY A 1 269 ? 30.298 -27.069 24.773 1.00 50.31 269 GLY A N 1
ATOM 1975 C CA . GLY A 1 269 ? 31.315 -27.684 25.630 1.00 50.31 269 GLY A CA 1
ATOM 1976 C C . GLY A 1 269 ? 31.106 -27.577 27.139 1.00 50.31 269 GLY A C 1
ATOM 1977 O O . GLY A 1 269 ? 31.863 -26.869 27.785 1.00 50.31 269 GLY A O 1
ATOM 1978 N N . ALA A 1 270 ? 30.148 -28.318 27.713 1.00 35.28 270 ALA A N 1
ATOM 1979 C CA . ALA A 1 270 ? 30.245 -28.861 29.081 1.00 35.28 270 ALA A CA 1
ATOM 1980 C C . ALA A 1 270 ? 29.130 -29.903 29.350 1.00 35.28 270 ALA A C 1
ATOM 1982 O O . ALA A 1 270 ? 27.972 -29.638 29.016 1.00 35.28 270 ALA A O 1
ATOM 1983 N N . PRO A 1 271 ? 29.433 -31.078 29.940 1.00 52.97 271 PRO A N 1
ATOM 1984 C CA . PRO A 1 271 ? 28.445 -32.114 30.234 1.00 52.97 271 PRO A CA 1
ATOM 1985 C C . PRO A 1 271 ? 27.818 -31.978 31.639 1.00 52.97 271 PRO A C 1
ATOM 1987 O O . PRO A 1 271 ? 28.476 -31.588 32.595 1.00 52.97 271 PRO A O 1
ATOM 1990 N N . ALA A 1 272 ? 26.560 -32.426 31.734 1.00 43.25 272 ALA A N 1
ATOM 1991 C CA . ALA A 1 272 ? 25.845 -32.931 32.916 1.00 43.25 272 ALA A CA 1
ATOM 1992 C C . ALA A 1 272 ? 25.525 -31.985 34.101 1.00 43.25 272 ALA A C 1
ATOM 1994 O O . ALA A 1 272 ? 26.249 -31.921 35.087 1.00 43.25 272 ALA A O 1
ATOM 1995 N N . ALA A 1 273 ? 24.295 -31.456 34.100 1.00 35.38 273 ALA A N 1
ATOM 1996 C CA . ALA A 1 273 ? 23.374 -31.591 35.236 1.00 35.38 273 ALA A CA 1
ATOM 1997 C C . ALA A 1 273 ? 21.927 -31.502 34.723 1.00 35.38 273 ALA A C 1
ATOM 1999 O O . ALA A 1 273 ? 21.485 -30.470 34.220 1.00 35.38 273 ALA A O 1
ATOM 2000 N N . ALA A 1 274 ? 21.205 -32.620 34.795 1.00 48.25 274 ALA A N 1
ATOM 2001 C CA . ALA A 1 274 ? 19.817 -32.730 34.378 1.00 48.25 274 ALA A CA 1
ATOM 2002 C C . ALA A 1 274 ? 18.910 -31.931 35.323 1.00 48.25 274 ALA A C 1
ATOM 2004 O O . ALA A 1 274 ? 18.591 -32.379 36.421 1.00 48.25 274 ALA A O 1
ATOM 2005 N N . VAL A 1 275 ? 18.452 -30.770 34.864 1.00 37.72 275 VAL A N 1
ATOM 2006 C CA . VAL A 1 275 ? 17.215 -30.163 35.355 1.00 37.72 275 VAL A CA 1
ATOM 2007 C C . VAL A 1 275 ? 16.225 -30.273 34.207 1.00 37.72 275 VAL A C 1
ATOM 2009 O O . VAL A 1 275 ? 16.444 -29.717 33.132 1.00 37.72 275 VAL A O 1
ATOM 2012 N N . ALA A 1 276 ? 15.185 -31.081 34.409 1.00 45.94 276 ALA A N 1
ATOM 2013 C CA . ALA A 1 276 ? 14.133 -31.324 33.436 1.00 45.94 276 ALA A CA 1
ATOM 2014 C C . ALA A 1 276 ? 13.412 -30.009 33.112 1.00 45.94 276 ALA A C 1
ATOM 2016 O O . ALA A 1 276 ? 12.496 -29.588 33.816 1.00 45.94 276 ALA A O 1
ATOM 2017 N N . ALA A 1 277 ? 13.851 -29.350 32.041 1.00 40.88 277 ALA A N 1
ATOM 2018 C CA . ALA A 1 277 ? 13.116 -28.260 31.432 1.00 40.88 277 ALA A CA 1
ATOM 2019 C C . ALA A 1 277 ? 11.828 -28.832 30.810 1.00 40.88 277 ALA A C 1
ATOM 2021 O O . ALA A 1 277 ? 11.885 -29.883 30.159 1.00 40.88 277 ALA A O 1
ATOM 2022 N N . PRO A 1 278 ? 10.668 -28.180 31.002 1.00 42.97 278 PRO A N 1
ATOM 2023 C CA . PRO A 1 278 ? 9.408 -28.651 30.447 1.00 42.97 278 PRO A CA 1
ATOM 2024 C C . PRO A 1 278 ? 9.544 -28.755 28.929 1.00 42.97 278 PRO A C 1
ATOM 2026 O O . PRO A 1 278 ? 10.029 -27.830 28.278 1.00 42.97 278 PRO A O 1
ATOM 2029 N N . ALA A 1 279 ? 9.153 -29.908 28.380 1.00 46.53 279 ALA A N 1
ATOM 2030 C CA . ALA A 1 279 ? 9.181 -30.191 26.956 1.00 46.53 279 ALA A CA 1
ATOM 2031 C C . ALA A 1 279 ? 8.399 -29.107 26.204 1.00 46.53 279 ALA A C 1
ATOM 2033 O O . ALA A 1 279 ? 7.172 -29.153 26.123 1.00 46.53 279 ALA A O 1
ATOM 2034 N N . ALA A 1 280 ? 9.118 -28.112 25.680 1.00 48.59 280 ALA A N 1
ATOM 2035 C CA . ALA A 1 280 ? 8.554 -27.104 24.806 1.00 48.59 280 ALA A CA 1
ATOM 2036 C C . ALA A 1 280 ? 7.841 -27.841 23.673 1.00 48.59 280 ALA A C 1
ATOM 2038 O O . ALA A 1 280 ? 8.445 -28.683 23.000 1.00 48.59 280 ALA A O 1
ATOM 2039 N N . SER A 1 281 ? 6.544 -27.573 23.512 1.00 49.97 281 SER A N 1
ATOM 2040 C CA . SER A 1 281 ? 5.729 -28.179 22.469 1.00 49.97 281 SER A CA 1
ATOM 2041 C C . SER A 1 281 ? 6.437 -27.965 21.135 1.00 49.97 281 SER A C 1
ATOM 2043 O O . SER A 1 281 ? 6.518 -26.833 20.651 1.00 49.97 281 SER A O 1
ATOM 2045 N N . LYS A 1 282 ? 7.003 -29.034 20.564 1.00 71.19 282 LYS A N 1
ATOM 2046 C CA . LYS A 1 282 ? 7.618 -28.996 19.239 1.00 71.19 282 LYS A CA 1
ATOM 2047 C C . LYS A 1 282 ? 6.491 -28.806 18.235 1.00 71.19 282 LYS A C 1
ATOM 2049 O O . LYS A 1 282 ? 5.923 -29.772 17.735 1.00 71.19 282 LYS A O 1
ATOM 2054 N N . GLY A 1 283 ? 6.127 -27.549 18.004 1.00 80.19 283 GLY A N 1
ATOM 2055 C CA . GLY A 1 283 ? 5.307 -27.184 16.864 1.00 80.19 283 GLY A CA 1
ATOM 2056 C C . GLY A 1 283 ? 5.966 -27.682 15.574 1.00 80.19 283 GLY A C 1
ATOM 2057 O O . GLY A 1 283 ? 7.177 -27.938 15.562 1.00 80.19 283 GLY A O 1
ATOM 2058 N N . PRO A 1 284 ? 5.186 -27.834 14.494 1.00 85.25 284 PRO A N 1
ATOM 2059 C CA . PRO A 1 284 ? 5.724 -28.239 13.204 1.00 85.25 284 PRO A CA 1
ATOM 2060 C C . PRO A 1 284 ? 6.857 -27.292 12.817 1.00 85.25 284 PRO A C 1
ATOM 2062 O O . PRO A 1 284 ? 6.705 -26.067 12.833 1.00 85.25 284 PRO A O 1
ATOM 2065 N N . THR A 1 285 ? 8.014 -27.858 12.496 1.00 89.44 285 THR A N 1
ATOM 2066 C CA . THR A 1 285 ? 9.153 -27.063 12.051 1.00 89.44 285 THR A CA 1
ATOM 2067 C C . THR A 1 285 ? 8.843 -26.451 10.681 1.00 89.44 285 THR A C 1
ATOM 2069 O O . THR A 1 285 ? 7.995 -26.942 9.930 1.00 89.44 285 THR A O 1
ATOM 2072 N N . LEU A 1 286 ? 9.559 -25.391 10.292 1.00 87.50 286 LEU A N 1
ATOM 2073 C CA . LEU A 1 286 ? 9.435 -24.824 8.939 1.00 87.50 286 LEU A CA 1
ATOM 2074 C C . LEU A 1 286 ? 9.689 -25.873 7.841 1.00 87.50 286 LEU A C 1
ATOM 2076 O O . LEU A 1 286 ? 9.125 -25.786 6.748 1.00 87.50 286 LEU A O 1
ATOM 2080 N N . PHE A 1 287 ? 10.517 -26.876 8.142 1.00 89.88 287 PHE A N 1
ATOM 2081 C CA . PHE A 1 287 ? 10.781 -28.007 7.263 1.00 89.88 287 PHE A CA 1
ATOM 2082 C C . PHE A 1 287 ? 9.537 -28.894 7.087 1.00 89.88 287 PHE A C 1
ATOM 2084 O O . PHE A 1 287 ? 9.181 -29.222 5.954 1.00 89.88 287 PHE A O 1
ATOM 2091 N N . ASP A 1 288 ? 8.812 -29.179 8.171 1.00 91.25 288 ASP A N 1
ATOM 2092 C CA . ASP A 1 288 ? 7.556 -29.941 8.134 1.00 91.25 288 ASP A CA 1
ATOM 2093 C C . ASP A 1 288 ? 6.476 -29.192 7.343 1.00 91.25 288 ASP A C 1
ATOM 2095 O O . ASP A 1 288 ? 5.810 -29.770 6.481 1.00 91.25 288 ASP A O 1
ATOM 2099 N N . MET A 1 289 ? 6.368 -27.872 7.542 1.00 90.06 289 MET A N 1
ATOM 2100 C CA . MET A 1 289 ? 5.440 -27.025 6.781 1.00 90.06 289 MET A CA 1
ATOM 2101 C C . MET A 1 289 ? 5.757 -27.012 5.279 1.00 90.06 289 MET A C 1
ATOM 2103 O O . MET A 1 289 ? 4.845 -26.987 4.447 1.00 90.06 289 MET A O 1
ATOM 2107 N N . ARG A 1 290 ? 7.042 -27.023 4.903 1.00 95.25 290 ARG A N 1
ATOM 2108 C CA . ARG A 1 290 ? 7.455 -27.121 3.496 1.00 95.25 290 ARG A CA 1
ATOM 2109 C C . ARG A 1 290 ? 7.087 -28.482 2.915 1.00 95.25 290 ARG A C 1
ATOM 2111 O O . ARG A 1 290 ? 6.508 -28.519 1.830 1.00 95.25 290 ARG A O 1
ATOM 2118 N N . ASN A 1 291 ? 7.390 -29.570 3.618 1.00 93.94 291 ASN A N 1
ATOM 2119 C CA . ASN A 1 291 ? 7.088 -30.920 3.141 1.00 93.94 291 ASN A CA 1
ATOM 2120 C C . ASN A 1 291 ? 5.580 -31.122 2.960 1.00 93.94 291 ASN A C 1
ATOM 2122 O O . ASN A 1 291 ? 5.167 -31.665 1.937 1.00 93.94 291 ASN A O 1
ATOM 2126 N N . ALA A 1 292 ? 4.762 -30.575 3.864 1.00 91.88 292 ALA A N 1
ATOM 2127 C CA . ALA A 1 292 ? 3.307 -30.561 3.729 1.00 91.88 292 ALA A CA 1
ATOM 2128 C C . ALA A 1 292 ? 2.826 -29.800 2.475 1.00 91.88 292 ALA A C 1
ATOM 2130 O O . ALA A 1 292 ? 1.914 -30.247 1.783 1.00 91.88 292 ALA A O 1
ATOM 2131 N N . LYS A 1 293 ? 3.454 -28.668 2.121 1.00 93.12 293 LYS A N 1
ATOM 2132 C CA . LYS A 1 293 ? 3.119 -27.932 0.885 1.00 93.12 293 LYS A CA 1
ATOM 2133 C C . LYS A 1 293 ? 3.525 -28.694 -0.375 1.00 93.12 293 LYS A C 1
ATOM 2135 O O . LYS A 1 293 ? 2.783 -28.678 -1.355 1.00 93.12 293 LYS A O 1
ATOM 2140 N N . VAL A 1 294 ? 4.690 -29.345 -0.362 1.00 95.19 294 VAL A N 1
ATOM 2141 C CA . VAL A 1 294 ? 5.170 -30.148 -1.497 1.00 95.19 294 VAL A CA 1
ATOM 2142 C C . VAL A 1 294 ? 4.258 -31.354 -1.718 1.00 95.19 294 VAL A C 1
ATOM 2144 O O . VAL A 1 294 ? 3.856 -31.601 -2.855 1.00 95.19 294 VAL A O 1
ATOM 2147 N N . SER A 1 295 ? 3.870 -32.059 -0.652 1.00 93.94 295 SER A N 1
ATOM 2148 C CA . SER A 1 295 ? 2.954 -33.199 -0.751 1.00 93.94 295 SER A CA 1
ATOM 2149 C C . SER A 1 295 ? 1.544 -32.774 -1.181 1.00 93.94 295 SER A C 1
ATOM 2151 O O . SER A 1 295 ? 0.970 -33.418 -2.058 1.00 93.94 295 SER A O 1
ATOM 2153 N N . ALA A 1 296 ? 1.017 -31.653 -0.673 1.00 90.62 296 ALA A N 1
ATOM 2154 C CA . ALA A 1 296 ? -0.281 -31.113 -1.094 1.00 90.62 296 ALA A CA 1
ATOM 2155 C C . ALA A 1 296 ? -0.289 -30.667 -2.568 1.00 90.62 296 ALA A C 1
ATOM 2157 O O . ALA A 1 296 ? -1.211 -30.992 -3.317 1.00 90.62 296 ALA A O 1
ATOM 2158 N N . ALA A 1 297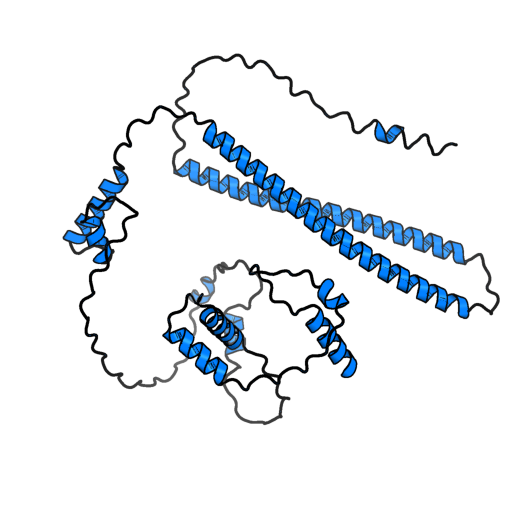 ? 0.757 -29.967 -3.022 1.00 90.06 297 ALA A N 1
ATOM 2159 C CA . ALA A 1 297 ? 0.888 -29.571 -4.425 1.00 90.06 297 ALA A CA 1
ATOM 2160 C C . ALA A 1 297 ? 1.030 -30.787 -5.354 1.00 90.06 297 ALA A C 1
ATOM 2162 O O . ALA A 1 297 ? 0.510 -30.771 -6.470 1.00 90.06 297 ALA A O 1
ATOM 2163 N N . ALA A 1 298 ? 1.709 -31.843 -4.897 1.00 95.44 298 ALA A N 1
ATOM 2164 C CA . ALA A 1 298 ? 1.813 -33.100 -5.625 1.00 95.44 298 ALA A CA 1
ATOM 2165 C C . ALA A 1 298 ? 0.477 -33.847 -5.708 1.00 95.44 298 ALA A C 1
ATOM 2167 O O . ALA A 1 298 ? 0.119 -34.293 -6.794 1.00 95.44 298 ALA A O 1
ATOM 2168 N N . ALA A 1 299 ? -0.289 -33.915 -4.615 1.00 91.44 299 ALA A N 1
ATOM 2169 C CA . ALA A 1 299 ? -1.637 -34.490 -4.616 1.00 91.44 299 ALA A CA 1
ATOM 2170 C C . ALA A 1 299 ? -2.585 -33.743 -5.575 1.00 91.44 299 ALA A C 1
ATOM 2172 O O . ALA A 1 299 ? -3.455 -34.352 -6.188 1.00 91.44 299 ALA A O 1
ATOM 2173 N N . ALA A 1 300 ? -2.370 -32.437 -5.761 1.00 92.94 300 ALA A N 1
ATOM 2174 C CA . ALA A 1 300 ? -3.091 -31.620 -6.734 1.00 92.94 300 ALA A CA 1
ATOM 2175 C C . ALA A 1 300 ? -2.546 -31.711 -8.178 1.00 92.94 300 ALA A C 1
ATOM 2177 O O . ALA A 1 300 ? -3.064 -31.021 -9.055 1.00 92.94 300 ALA A O 1
ATOM 2178 N N . GLY A 1 301 ? -1.480 -32.482 -8.435 1.00 94.12 301 GLY A N 1
ATOM 2179 C CA . GLY A 1 301 ? -0.842 -32.585 -9.756 1.00 94.12 301 GLY A CA 1
ATOM 2180 C C . GLY A 1 301 ? -0.100 -31.319 -10.214 1.00 94.12 301 GLY A C 1
ATOM 2181 O O . GLY A 1 301 ? 0.182 -31.164 -11.398 1.00 94.12 301 GLY A O 1
ATOM 2182 N N . LYS A 1 302 ? 0.209 -30.394 -9.295 1.00 95.06 302 LYS A N 1
ATOM 2183 C CA . LYS A 1 302 ? 0.802 -29.068 -9.576 1.00 95.06 302 LYS A CA 1
ATOM 2184 C C . LYS A 1 302 ? 2.218 -28.901 -9.013 1.00 95.06 302 LYS A C 1
ATOM 2186 O O . LYS A 1 302 ? 2.727 -27.782 -8.919 1.00 95.06 302 LYS A O 1
ATOM 2191 N N . SER A 1 303 ? 2.862 -29.985 -8.583 1.00 94.00 303 SER A N 1
ATOM 2192 C CA . SER A 1 303 ? 4.204 -29.899 -8.007 1.00 94.00 303 SER A CA 1
ATOM 2193 C C . SER A 1 303 ? 5.234 -29.506 -9.066 1.00 94.00 303 SER A C 1
ATOM 2195 O O . SER A 1 303 ? 5.355 -30.146 -10.104 1.00 94.00 303 SER A O 1
ATOM 2197 N N . ARG A 1 304 ? 6.024 -28.468 -8.771 1.00 93.88 304 ARG A N 1
ATOM 2198 C CA . ARG A 1 304 ? 7.210 -28.093 -9.564 1.00 93.88 304 ARG A CA 1
ATOM 2199 C C . ARG A 1 304 ? 8.453 -28.908 -9.178 1.00 93.88 304 ARG A C 1
ATOM 2201 O O . ARG A 1 304 ? 9.525 -28.682 -9.729 1.00 93.88 304 ARG A O 1
ATOM 2208 N N . TRP A 1 305 ? 8.323 -29.802 -8.197 1.00 94.06 305 TRP A N 1
ATOM 2209 C CA . TRP A 1 305 ? 9.401 -30.634 -7.669 1.00 94.06 305 TRP A CA 1
ATOM 2210 C C . TRP A 1 305 ? 9.402 -31.994 -8.367 1.00 94.06 305 TRP A C 1
ATOM 2212 O O . TRP A 1 305 ? 8.338 -32.537 -8.656 1.00 94.06 305 TRP A O 1
ATOM 2222 N N . GLY A 1 306 ? 10.587 -32.561 -8.605 1.00 96.31 306 GLY A N 1
ATOM 2223 C CA . GLY A 1 306 ? 10.712 -33.896 -9.196 1.00 96.31 306 GLY A CA 1
ATOM 2224 C C . GLY A 1 306 ? 10.123 -35.000 -8.306 1.00 96.31 306 GLY A C 1
ATOM 2225 O O . GLY A 1 306 ? 10.065 -34.858 -7.082 1.00 96.31 306 GLY A O 1
ATOM 2226 N N . GLU A 1 307 ? 9.737 -36.129 -8.910 1.00 94.06 307 GLU A N 1
ATOM 2227 C CA . GLU A 1 307 ? 9.055 -37.244 -8.223 1.00 94.06 307 GLU A CA 1
ATOM 2228 C C . GLU A 1 307 ? 9.806 -37.774 -6.996 1.00 94.06 307 GLU A C 1
ATOM 2230 O O . GLU A 1 307 ? 9.193 -38.169 -6.004 1.00 94.06 307 GLU A O 1
ATOM 2235 N N . ARG A 1 308 ? 11.144 -37.760 -7.038 1.00 93.00 308 ARG A N 1
ATOM 2236 C CA . ARG A 1 308 ? 11.984 -38.211 -5.921 1.00 93.00 308 ARG A CA 1
ATOM 2237 C C . ARG A 1 308 ? 11.778 -37.355 -4.668 1.00 93.00 308 ARG A C 1
ATOM 2239 O O . ARG A 1 308 ? 11.687 -37.905 -3.575 1.00 93.00 308 ARG A O 1
ATOM 2246 N N . GLU A 1 309 ? 11.670 -36.037 -4.824 1.00 92.44 309 GLU A N 1
ATOM 2247 C CA . GLU A 1 309 ? 11.460 -35.133 -3.689 1.00 92.44 309 GLU A CA 1
ATOM 2248 C C . GLU A 1 309 ? 10.022 -35.222 -3.172 1.00 92.44 309 GLU A C 1
ATOM 2250 O O . GLU A 1 309 ? 9.793 -35.234 -1.965 1.00 92.44 309 GLU A O 1
ATOM 2255 N N . VAL A 1 310 ? 9.053 -35.353 -4.082 1.00 97.25 310 VAL A N 1
ATOM 2256 C CA . VAL A 1 310 ? 7.645 -35.563 -3.723 1.00 97.25 310 VAL A CA 1
ATOM 2257 C C . VAL A 1 310 ? 7.484 -36.823 -2.872 1.00 97.25 310 VAL A C 1
ATOM 2259 O O . VAL A 1 310 ? 6.851 -36.765 -1.818 1.00 97.25 310 VAL A O 1
ATOM 2262 N N . ARG A 1 311 ? 8.103 -37.939 -3.282 1.00 96.00 311 ARG A N 1
ATOM 2263 C CA . ARG A 1 311 ? 8.060 -39.204 -2.534 1.00 96.00 311 ARG A CA 1
ATOM 2264 C C . ARG A 1 311 ? 8.687 -39.046 -1.144 1.00 96.00 311 ARG A C 1
ATOM 2266 O O . ARG A 1 311 ? 8.055 -39.399 -0.157 1.00 96.00 311 ARG A O 1
ATOM 2273 N N . LYS A 1 312 ? 9.847 -38.386 -1.047 1.00 95.75 312 LYS A N 1
ATOM 2274 C CA . LYS A 1 312 ? 10.503 -38.093 0.239 1.00 95.75 312 LYS A CA 1
ATOM 2275 C C . LYS A 1 312 ? 9.640 -37.223 1.163 1.00 95.75 312 LYS A C 1
ATOM 2277 O O . LYS A 1 312 ? 9.566 -37.491 2.359 1.00 95.75 312 LYS A O 1
ATOM 2282 N N . ALA A 1 313 ? 8.976 -36.199 0.625 1.00 95.19 313 ALA A N 1
ATOM 2283 C CA . ALA A 1 313 ? 8.076 -35.339 1.393 1.00 95.19 313 ALA A CA 1
ATOM 2284 C C . ALA A 1 313 ? 6.832 -36.099 1.887 1.00 95.19 313 ALA A C 1
ATOM 2286 O O . ALA A 1 313 ? 6.391 -35.871 3.012 1.00 95.19 313 ALA A O 1
ATOM 2287 N N . MET A 1 314 ? 6.293 -37.019 1.079 1.00 94.75 314 MET A N 1
ATOM 2288 C CA . MET A 1 314 ? 5.185 -37.894 1.478 1.00 94.75 314 MET A CA 1
ATOM 2289 C C . MET A 1 314 ? 5.598 -38.897 2.561 1.00 94.75 314 MET A C 1
ATOM 2291 O O . MET A 1 314 ? 4.869 -39.052 3.539 1.00 94.75 314 MET A O 1
ATOM 2295 N N . ASP A 1 315 ? 6.769 -39.525 2.433 1.00 94.56 315 ASP A N 1
ATOM 2296 C CA . ASP A 1 315 ? 7.280 -40.482 3.424 1.00 94.56 315 ASP A CA 1
ATOM 2297 C C . ASP A 1 315 ? 7.529 -39.803 4.779 1.00 94.56 315 ASP A C 1
ATOM 2299 O O . ASP A 1 315 ? 7.133 -40.322 5.823 1.00 94.56 315 ASP A O 1
ATOM 2303 N N . LEU A 1 316 ? 8.106 -38.596 4.766 1.00 91.88 316 LEU A N 1
ATOM 2304 C CA . LEU A 1 316 ? 8.302 -37.791 5.975 1.00 91.88 316 LEU A CA 1
ATOM 2305 C C . LEU A 1 316 ? 6.975 -37.335 6.591 1.00 91.88 316 LEU A C 1
ATOM 2307 O O . LEU A 1 316 ? 6.814 -37.409 7.806 1.00 91.88 316 LEU A O 1
ATOM 2311 N N . ALA A 1 317 ? 6.008 -36.910 5.771 1.00 88.44 317 ALA A N 1
ATOM 2312 C CA . ALA A 1 317 ? 4.679 -36.542 6.258 1.00 88.44 317 ALA A CA 1
ATOM 2313 C C . ALA A 1 317 ? 3.942 -37.737 6.886 1.00 88.44 317 ALA A C 1
ATOM 2315 O O . ALA A 1 317 ? 3.195 -37.554 7.843 1.00 88.44 317 ALA A O 1
ATOM 2316 N N . ARG A 1 318 ? 4.175 -38.957 6.383 1.00 88.75 318 ARG A N 1
ATOM 2317 C CA . ARG A 1 318 ? 3.606 -40.198 6.928 1.00 88.75 318 ARG A CA 1
ATOM 2318 C C . ARG A 1 318 ? 4.287 -40.654 8.222 1.00 88.75 318 ARG A C 1
ATOM 2320 O O . ARG A 1 318 ? 3.645 -41.309 9.037 1.00 88.75 318 ARG A O 1
ATOM 2327 N N . ALA A 1 319 ? 5.569 -40.336 8.397 1.00 86.69 319 ALA A N 1
ATOM 2328 C CA . ALA A 1 319 ? 6.331 -40.663 9.601 1.00 86.69 319 ALA A CA 1
ATOM 2329 C C . ALA A 1 319 ? 5.998 -39.752 10.796 1.00 86.69 319 ALA A C 1
ATOM 2331 O O . ALA A 1 319 ? 6.282 -40.112 11.939 1.00 86.69 319 ALA A O 1
ATOM 2332 N N . LEU A 1 320 ? 5.400 -38.581 10.552 1.00 79.44 320 LEU A N 1
ATOM 2333 C CA . LEU A 1 320 ? 4.904 -37.724 11.622 1.00 79.44 320 LEU A CA 1
ATOM 2334 C C . LEU A 1 320 ? 3.648 -38.355 12.248 1.00 79.44 320 LEU A C 1
ATOM 2336 O O . LEU A 1 320 ? 2.759 -38.794 11.515 1.00 79.44 320 LEU A O 1
ATOM 2340 N N . PRO A 1 321 ? 3.553 -38.418 13.592 1.00 76.00 321 PRO A N 1
ATOM 2341 C CA . PRO A 1 321 ? 2.373 -38.952 14.257 1.00 76.00 321 PRO A CA 1
ATOM 2342 C C . PRO A 1 321 ? 1.157 -38.149 13.802 1.00 76.00 321 PRO A C 1
ATOM 2344 O O . PRO A 1 321 ? 1.177 -36.917 13.846 1.00 76.00 321 PRO A O 1
ATOM 2347 N N . ALA A 1 322 ? 0.125 -38.853 13.326 1.00 61.66 322 ALA A N 1
ATOM 2348 C CA . ALA A 1 322 ? -1.108 -38.233 12.865 1.00 61.66 322 ALA A CA 1
ATOM 2349 C C . ALA A 1 322 ? -1.596 -37.264 13.945 1.00 61.66 322 ALA A C 1
ATOM 2351 O O . ALA A 1 322 ? -1.838 -37.672 15.084 1.00 61.66 322 ALA A O 1
ATOM 2352 N N . ALA A 1 323 ? -1.665 -35.974 13.603 1.00 57.66 323 ALA A N 1
ATOM 2353 C CA . ALA A 1 323 ? -2.140 -34.967 14.535 1.00 57.66 323 ALA A CA 1
ATOM 2354 C C . ALA A 1 323 ? -3.521 -35.407 15.051 1.00 57.66 323 ALA A C 1
ATOM 2356 O O . ALA A 1 323 ? -4.329 -35.882 14.244 1.00 57.66 323 ALA A O 1
ATOM 2357 N N . PRO A 1 324 ? -3.791 -35.303 16.366 1.00 57.09 324 PRO A N 1
ATOM 2358 C CA . PRO A 1 324 ? -5.075 -35.704 16.922 1.00 57.09 324 PRO A CA 1
ATOM 2359 C C . PRO A 1 324 ? -6.171 -34.979 16.145 1.00 57.09 324 PRO A C 1
ATOM 2361 O O . PRO A 1 324 ? -6.163 -33.749 16.068 1.00 57.09 324 PRO A O 1
ATOM 2364 N N . SER A 1 325 ? -7.067 -35.748 15.520 1.00 45.81 325 SER A N 1
ATOM 2365 C CA . SER A 1 325 ? -8.185 -35.209 14.754 1.00 45.81 325 SER A CA 1
ATOM 2366 C C . SER A 1 325 ? -8.958 -34.260 15.661 1.00 45.81 325 SER A C 1
ATOM 2368 O O . SER A 1 325 ? -9.553 -34.689 16.651 1.00 45.81 325 SER A O 1
ATOM 2370 N N . THR A 1 326 ? -8.891 -32.964 15.372 1.00 46.97 326 THR A N 1
ATOM 2371 C CA . THR A 1 326 ? -9.606 -31.950 16.141 1.00 46.97 326 THR A CA 1
ATOM 2372 C C . THR A 1 326 ? -11.096 -32.282 16.123 1.00 46.97 326 THR A C 1
ATOM 2374 O O . THR A 1 326 ? -11.637 -32.458 15.029 1.00 46.97 326 THR A O 1
ATOM 2377 N N . PRO A 1 327 ? -11.767 -32.374 17.287 1.00 46.12 327 PRO A N 1
ATOM 2378 C CA . PRO A 1 327 ? -13.210 -32.547 17.322 1.00 46.12 327 PRO A CA 1
ATOM 2379 C C . PRO A 1 327 ? -13.843 -31.360 16.598 1.00 46.12 327 PRO A C 1
ATOM 2381 O O . PRO A 1 327 ? -13.569 -30.201 16.918 1.00 46.12 327 PRO A O 1
ATOM 2384 N N . VAL A 1 328 ? -14.630 -31.668 15.571 1.00 50.44 328 VAL A N 1
ATOM 2385 C CA . VAL A 1 328 ? -15.386 -30.690 14.796 1.00 50.44 328 VAL A CA 1
ATOM 2386 C C . VAL A 1 328 ? -16.455 -30.130 15.726 1.00 50.44 328 VAL A C 1
ATOM 2388 O O . VAL A 1 328 ? -17.447 -30.789 16.012 1.00 50.44 328 VAL A O 1
ATOM 2391 N N . ILE A 1 329 ? -16.216 -28.935 16.257 1.00 51.03 329 ILE A N 1
ATOM 2392 C CA . ILE A 1 329 ? -17.258 -28.153 16.917 1.00 51.03 329 ILE A CA 1
ATOM 2393 C C . ILE A 1 329 ? -18.112 -27.595 15.781 1.00 51.03 329 ILE A C 1
ATOM 2395 O O . ILE A 1 329 ? -17.603 -26.829 14.963 1.00 51.03 329 ILE A O 1
ATOM 2399 N N . GLU A 1 330 ? -19.372 -28.023 15.691 1.00 53.47 330 GLU A N 1
ATOM 2400 C CA . GLU A 1 330 ? -20.336 -27.476 14.735 1.00 53.47 330 GLU A CA 1
ATOM 2401 C C . GLU A 1 330 ? -20.478 -25.970 14.978 1.00 53.47 330 GLU A C 1
ATOM 2403 O O . GLU A 1 330 ? -21.021 -25.519 15.985 1.00 53.47 330 GLU A O 1
ATOM 2408 N N . VAL A 1 331 ? -19.919 -25.179 14.066 1.00 57.94 331 VAL A N 1
ATOM 2409 C CA . VAL A 1 331 ? -20.013 -23.722 14.108 1.00 57.94 331 VAL A CA 1
ATOM 2410 C C . VAL A 1 331 ? -21.320 -23.308 13.433 1.00 57.94 331 VAL A C 1
ATOM 2412 O O . VAL A 1 331 ? -21.627 -23.781 12.340 1.00 57.94 331 VAL A O 1
ATOM 2415 N N . SER A 1 332 ? -22.072 -22.411 14.079 1.00 65.00 332 SER A N 1
ATOM 2416 C CA . SER A 1 332 ? -23.317 -21.832 13.553 1.00 65.00 332 SER A CA 1
ATOM 2417 C C . SER A 1 332 ? -23.145 -21.293 12.116 1.00 65.00 332 SER A C 1
ATOM 2419 O O . SER A 1 332 ? -22.139 -20.626 11.838 1.00 65.00 332 SER A O 1
ATOM 2421 N N . PRO A 1 333 ? -24.119 -21.518 11.210 1.00 70.94 333 PRO A N 1
ATOM 2422 C CA . PRO A 1 333 ? -24.054 -21.100 9.804 1.00 70.94 333 PRO A CA 1
ATOM 2423 C C . PRO A 1 333 ? -23.864 -19.585 9.604 1.00 70.94 333 PRO A C 1
ATOM 2425 O O . PRO A 1 333 ? -23.331 -19.165 8.579 1.00 70.94 333 PRO A O 1
ATOM 2428 N N . GLU A 1 334 ? -24.214 -18.754 10.590 1.00 68.56 334 GLU A N 1
ATOM 2429 C CA . GLU A 1 334 ? -23.983 -17.302 10.537 1.00 68.56 334 GLU A CA 1
ATOM 2430 C C . GLU A 1 334 ? -22.491 -16.932 10.565 1.00 68.56 334 GLU A C 1
ATOM 2432 O O . GLU A 1 334 ? -22.069 -15.992 9.891 1.00 68.56 334 GLU A O 1
ATOM 2437 N N . VAL A 1 335 ? -21.661 -17.699 11.280 1.00 63.88 335 VAL A N 1
ATOM 2438 C CA . VAL A 1 335 ? -20.207 -17.465 11.348 1.00 63.88 335 VAL A CA 1
ATOM 2439 C C . VAL A 1 335 ? -19.516 -17.943 10.066 1.00 63.88 335 VAL A C 1
ATOM 2441 O O . VAL A 1 335 ? -18.524 -17.347 9.652 1.00 63.88 335 VAL A O 1
ATOM 2444 N N . GLN A 1 336 ? -20.064 -18.965 9.397 1.00 63.19 336 GLN A N 1
ATOM 2445 C CA . GLN A 1 336 ? -19.605 -19.386 8.066 1.00 63.19 336 GLN A CA 1
ATOM 2446 C C . GLN A 1 336 ? -19.942 -18.354 6.982 1.00 63.19 336 GLN A C 1
ATOM 2448 O O . GLN A 1 336 ? -19.133 -18.139 6.085 1.00 63.19 336 GLN A O 1
ATOM 2453 N N . ALA A 1 337 ? -21.094 -17.679 7.070 1.00 65.38 337 ALA A N 1
ATOM 2454 C CA . ALA A 1 337 ? -21.489 -16.655 6.098 1.00 65.38 337 ALA A CA 1
ATOM 2455 C C . ALA A 1 337 ? -20.670 -15.350 6.211 1.00 65.38 337 ALA A C 1
ATOM 2457 O O . ALA A 1 337 ? -20.492 -14.646 5.216 1.00 65.38 337 ALA A O 1
ATOM 2458 N N . ALA A 1 338 ? -20.152 -15.039 7.405 1.00 63.00 338 ALA A N 1
ATOM 2459 C CA . ALA A 1 338 ? -19.270 -13.892 7.646 1.00 63.00 338 ALA A CA 1
ATOM 2460 C C . ALA A 1 338 ? -17.801 -14.149 7.246 1.00 63.00 338 ALA A C 1
ATOM 2462 O O . ALA A 1 338 ? -17.004 -13.210 7.159 1.00 63.00 338 ALA A O 1
ATOM 2463 N N . ASP A 1 339 ? -17.425 -15.404 6.985 1.00 52.81 339 ASP A N 1
ATOM 2464 C CA . ASP A 1 339 ? -16.104 -15.767 6.475 1.00 52.81 339 ASP A CA 1
ATOM 2465 C C . ASP A 1 339 ? -16.093 -15.560 4.951 1.00 52.81 339 ASP A C 1
ATOM 2467 O O . ASP A 1 339 ? -16.324 -16.474 4.162 1.00 52.81 339 ASP A O 1
ATOM 2471 N N . HIS A 1 340 ? -15.910 -14.306 4.524 1.00 53.25 340 HIS A N 1
ATOM 2472 C CA . HIS A 1 340 ? -16.004 -13.848 3.130 1.00 53.25 340 HIS A CA 1
ATOM 2473 C C . HIS A 1 340 ? -14.903 -14.373 2.184 1.00 53.25 340 HIS A C 1
ATOM 2475 O O . HIS A 1 340 ? -14.389 -13.624 1.355 1.00 53.25 340 HIS A O 1
ATOM 2481 N N . GLY A 1 341 ? -14.540 -15.654 2.263 1.00 48.88 341 GLY A N 1
ATOM 2482 C CA . GLY A 1 341 ? -14.098 -16.419 1.096 1.00 48.88 341 GLY A CA 1
ATOM 2483 C C . GLY A 1 341 ? -12.905 -15.871 0.306 1.00 48.88 341 GLY A C 1
ATOM 2484 O O . GLY A 1 341 ? -12.759 -16.193 -0.870 1.00 48.88 341 GLY A O 1
ATOM 2485 N N . LEU A 1 342 ? -12.013 -15.090 0.921 1.00 47.09 342 LEU A N 1
ATOM 2486 C CA . LEU A 1 342 ? -10.635 -15.003 0.449 1.00 47.09 342 LEU A CA 1
ATOM 2487 C C . LEU A 1 342 ? -9.955 -16.311 0.901 1.00 47.09 342 LEU A C 1
ATOM 2489 O O . LEU A 1 342 ? -9.435 -16.383 2.008 1.00 47.09 342 LEU A O 1
ATOM 2493 N N . ARG A 1 343 ? -9.905 -17.380 0.095 1.00 50.62 343 ARG A N 1
ATOM 2494 C CA . ARG A 1 343 ? -9.409 -17.381 -1.291 1.00 50.62 343 ARG A CA 1
ATOM 2495 C C . ARG A 1 343 ? -9.728 -18.663 -2.068 1.00 50.62 343 ARG A C 1
ATOM 2497 O O . ARG A 1 343 ? -9.468 -19.753 -1.567 1.00 50.62 343 ARG A O 1
ATOM 2504 N N . ALA A 1 344 ? -10.029 -18.516 -3.358 1.00 43.03 344 ALA A N 1
ATOM 2505 C CA . ALA A 1 344 ? -9.354 -19.322 -4.376 1.00 43.03 344 ALA A CA 1
ATOM 2506 C C . ALA A 1 344 ? -7.928 -18.739 -4.549 1.00 43.03 344 ALA A C 1
ATOM 2508 O O . ALA A 1 344 ? -7.773 -17.532 -4.708 1.00 43.03 344 ALA A O 1
ATOM 2509 N N . ASP A 1 345 ? -6.895 -19.548 -4.295 1.00 51.09 345 ASP A N 1
ATOM 2510 C CA . ASP A 1 345 ? -5.467 -19.398 -4.668 1.00 51.09 345 ASP A CA 1
ATOM 2511 C C . ASP A 1 345 ? -4.654 -18.079 -4.518 1.00 51.09 345 ASP A C 1
ATOM 2513 O O . ASP A 1 345 ? -3.476 -18.063 -4.867 1.00 51.09 345 ASP A O 1
ATOM 2517 N N . GLY A 1 346 ? -5.138 -17.018 -3.870 1.00 52.03 346 GLY A N 1
ATOM 2518 C CA . GLY A 1 346 ? -4.351 -15.774 -3.710 1.00 52.03 346 GLY A CA 1
ATOM 2519 C C . GLY A 1 346 ? -3.537 -15.545 -2.415 1.00 52.03 346 GLY A C 1
ATOM 2520 O O . GLY A 1 346 ? -3.119 -14.415 -2.185 1.00 52.03 346 GLY A O 1
ATOM 2521 N N . GLY A 1 347 ? -3.439 -16.524 -1.502 1.00 52.16 347 GLY A N 1
ATOM 2522 C CA . GLY A 1 347 ? -2.619 -16.592 -0.256 1.00 52.16 347 GLY A CA 1
ATOM 2523 C C . GLY A 1 347 ? -2.500 -15.443 0.795 1.00 52.16 347 GLY A C 1
ATOM 2524 O O . GLY A 1 347 ? -1.849 -14.436 0.558 1.00 52.16 347 GLY A O 1
ATOM 2525 N N . VAL A 1 348 ? -2.989 -15.657 2.030 1.00 44.00 348 VAL A N 1
ATOM 2526 C CA . VAL A 1 348 ? -2.305 -15.376 3.320 1.00 44.00 348 VAL A CA 1
ATOM 2527 C C . VAL A 1 348 ? -2.882 -16.374 4.315 1.00 44.00 348 VAL A C 1
ATOM 2529 O O . VAL A 1 348 ? -4.010 -16.224 4.771 1.00 44.00 348 VAL A O 1
ATOM 2532 N N . GLY A 1 349 ? -2.117 -17.439 4.561 1.00 54.62 349 GLY A N 1
ATOM 2533 C CA . GLY A 1 349 ? -2.468 -18.576 5.414 1.00 54.62 349 GLY A CA 1
ATOM 2534 C C . GLY A 1 349 ? -2.471 -18.221 6.895 1.00 54.62 349 GLY A C 1
ATOM 2535 O O . GLY A 1 349 ? -1.666 -18.750 7.656 1.00 54.62 349 GLY A O 1
ATOM 2536 N N . GLY A 1 350 ? -3.338 -17.289 7.277 1.00 68.56 350 GLY A N 1
ATOM 2537 C CA . GLY A 1 350 ? -3.714 -17.087 8.665 1.00 68.56 350 GLY A CA 1
ATOM 2538 C C . GLY A 1 350 ? -4.835 -18.052 9.060 1.00 68.56 350 GLY A C 1
ATOM 2539 O O . GLY A 1 350 ? -5.595 -18.474 8.185 1.00 68.56 350 GLY A O 1
ATOM 2540 N N . PRO A 1 351 ? -4.943 -18.391 10.353 1.00 69.81 351 PRO A N 1
ATOM 2541 C CA . PRO A 1 351 ? -6.022 -19.227 10.851 1.00 69.81 351 PRO A CA 1
ATOM 2542 C C . PRO A 1 351 ? -7.392 -18.614 10.539 1.00 69.81 351 PRO A C 1
ATOM 2544 O O . PRO A 1 351 ? -7.559 -17.385 10.579 1.00 69.81 351 PRO A O 1
ATOM 2547 N N . THR A 1 352 ? -8.363 -19.468 10.218 1.00 75.88 352 THR A N 1
ATOM 2548 C CA . THR A 1 352 ? -9.740 -19.049 9.904 1.00 75.88 352 THR A CA 1
ATOM 2549 C C . THR A 1 352 ? -10.359 -18.287 11.079 1.00 75.88 352 THR A C 1
ATOM 2551 O O . THR A 1 352 ? -9.858 -18.312 12.211 1.00 75.88 352 THR A O 1
ATOM 2554 N N . LEU A 1 353 ? -11.449 -17.548 10.843 1.00 72.81 353 LEU A N 1
ATOM 2555 C CA . LEU A 1 353 ? -12.149 -16.872 11.941 1.00 72.81 353 LEU A CA 1
ATOM 2556 C C . LEU A 1 353 ? -12.599 -17.887 13.010 1.00 72.81 353 LEU A C 1
ATOM 2558 O O . LEU A 1 353 ? -12.401 -17.651 14.199 1.00 72.81 353 LEU A O 1
ATOM 2562 N N . ALA A 1 354 ? -13.084 -19.054 12.576 1.00 73.19 354 ALA A N 1
ATOM 2563 C CA . ALA A 1 354 ? -13.450 -20.164 13.451 1.00 73.19 354 ALA A CA 1
ATOM 2564 C C . ALA A 1 354 ? -12.260 -20.685 14.276 1.00 73.19 354 ALA A C 1
ATOM 2566 O O . ALA A 1 354 ? -12.379 -20.875 15.486 1.00 73.19 354 ALA A O 1
ATOM 2567 N N . GLU A 1 355 ? -11.087 -20.863 13.662 1.00 80.38 355 GLU A N 1
ATOM 2568 C CA . GLU A 1 355 ? -9.874 -21.280 14.379 1.00 80.38 355 GLU A CA 1
ATOM 2569 C C . GLU A 1 355 ? -9.439 -20.250 15.426 1.00 80.38 355 GLU A C 1
ATOM 2571 O O . GLU A 1 355 ? -9.056 -20.629 16.533 1.00 80.38 355 GLU A O 1
ATOM 2576 N N . ARG A 1 356 ? -9.547 -18.952 15.121 1.00 81.62 356 ARG A N 1
ATOM 2577 C CA . ARG A 1 356 ? -9.223 -17.876 16.073 1.00 81.62 356 ARG A CA 1
ATOM 2578 C C . ARG A 1 356 ? -10.191 -17.829 17.251 1.00 81.62 356 ARG A C 1
ATOM 2580 O O . ARG A 1 356 ? -9.741 -17.681 18.386 1.00 81.62 356 ARG A O 1
ATOM 2587 N N . VAL A 1 357 ? -11.489 -17.999 17.001 1.00 81.12 357 VAL A N 1
ATOM 2588 C CA . VAL A 1 357 ? -12.515 -18.056 18.056 1.00 81.12 357 VAL A CA 1
ATOM 2589 C C . VAL A 1 357 ? -12.288 -19.270 18.959 1.00 81.12 357 VAL A C 1
ATOM 2591 O O . VAL A 1 357 ? -12.257 -19.130 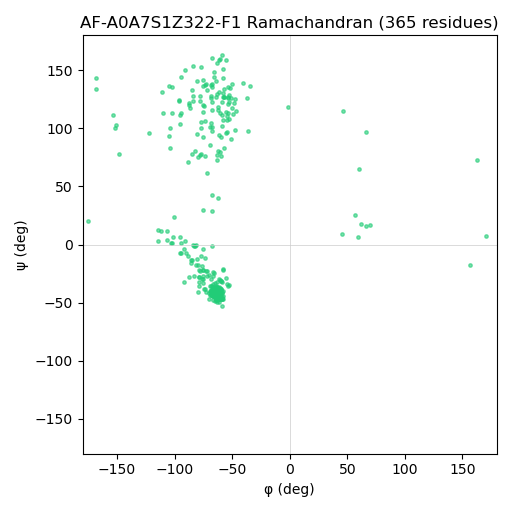20.180 1.00 81.12 357 VAL A O 1
ATOM 2594 N N . ASN A 1 358 ? -12.028 -20.440 18.373 1.00 76.50 358 ASN A N 1
ATOM 2595 C CA . ASN A 1 358 ? -11.746 -21.658 19.133 1.00 76.50 358 ASN A CA 1
ATOM 2596 C C . ASN A 1 358 ? -10.449 -21.549 19.951 1.00 76.50 358 ASN A C 1
ATOM 2598 O O . ASN A 1 358 ? -10.388 -22.032 21.082 1.00 76.50 358 ASN A O 1
ATOM 2602 N N . LEU A 1 359 ? -9.415 -20.898 19.412 1.00 83.25 359 LEU A N 1
ATOM 2603 C CA . LEU A 1 359 ? -8.161 -20.659 20.128 1.00 83.25 359 LEU A CA 1
ATOM 2604 C C . LEU A 1 359 ? -8.365 -19.691 21.304 1.00 83.25 359 LEU A C 1
ATOM 2606 O O . LEU A 1 359 ? -7.877 -19.961 22.400 1.00 83.25 359 LEU A O 1
ATOM 2610 N N . GLY A 1 360 ? -9.143 -18.622 21.112 1.00 83.56 360 GLY A N 1
ATOM 2611 C CA . GLY A 1 360 ? -9.524 -17.700 22.187 1.00 83.56 360 GLY A CA 1
ATOM 2612 C C . GLY A 1 360 ? -10.327 -18.381 23.300 1.00 83.56 360 GLY A C 1
ATOM 2613 O O . GLY A 1 360 ? -10.025 -18.192 24.476 1.00 83.56 360 GLY A O 1
ATOM 2614 N N . ALA A 1 361 ? -11.288 -19.238 22.941 1.00 81.69 361 ALA A N 1
ATOM 2615 C CA . ALA A 1 361 ? -12.072 -20.007 23.908 1.00 81.69 361 ALA A CA 1
ATOM 2616 C C . ALA A 1 361 ? -11.199 -20.959 24.745 1.00 81.69 361 ALA A C 1
ATOM 2618 O O . ALA A 1 361 ? -11.399 -21.077 25.951 1.00 81.69 361 ALA A O 1
ATOM 2619 N N . ARG A 1 362 ? -10.194 -21.597 24.130 1.00 78.06 362 ARG A N 1
ATOM 2620 C CA . ARG A 1 362 ? -9.242 -22.463 24.846 1.00 78.06 362 ARG A CA 1
ATOM 2621 C C . ARG A 1 362 ? -8.368 -21.687 25.825 1.00 78.06 362 ARG A C 1
ATOM 2623 O O . ARG A 1 362 ? -8.188 -22.150 26.943 1.00 78.06 362 ARG A O 1
ATOM 2630 N N . LEU A 1 363 ? -7.864 -20.515 25.432 1.00 81.69 363 LEU A N 1
ATOM 2631 C CA . LEU A 1 363 ? -7.045 -19.677 26.315 1.00 81.69 363 LEU A CA 1
ATOM 2632 C C . LEU A 1 363 ? -7.821 -19.214 27.554 1.00 81.69 363 LEU A C 1
ATOM 2634 O O . LEU A 1 363 ? -7.259 -19.195 28.645 1.00 81.69 363 LEU A O 1
ATOM 2638 N N . LEU A 1 364 ? -9.111 -18.906 27.394 1.00 81.06 364 LEU A N 1
ATOM 2639 C CA . LEU A 1 364 ? -10.003 -18.540 28.499 1.00 81.06 364 LEU A CA 1
ATOM 2640 C C . LEU A 1 364 ? -10.346 -19.713 29.428 1.00 81.06 364 LEU A C 1
ATOM 2642 O O . LEU A 1 364 ? -10.651 -19.479 30.587 1.00 81.06 364 LEU A O 1
ATOM 2646 N N . GLN A 1 365 ? -10.311 -20.959 28.947 1.00 77.88 365 GLN A N 1
ATOM 2647 C CA . GLN A 1 365 ? -10.519 -22.143 29.795 1.00 77.88 365 GLN A CA 1
ATOM 2648 C C . GLN A 1 365 ? -9.277 -22.523 30.607 1.00 77.88 365 GLN A C 1
ATOM 2650 O O . GLN A 1 365 ? -9.390 -23.235 31.601 1.00 77.88 365 GLN A O 1
ATOM 2655 N N . THR A 1 366 ? -8.094 -22.098 30.161 1.00 73.88 366 THR A N 1
ATOM 2656 C CA . THR A 1 366 ? -6.816 -22.382 30.830 1.00 73.88 366 THR A CA 1
ATOM 2657 C C . THR A 1 366 ? -6.340 -21.276 31.774 1.00 73.88 366 THR A C 1
ATOM 2659 O O . THR A 1 366 ? -5.322 -21.476 32.435 1.00 73.88 366 THR A O 1
ATOM 2662 N N . ALA A 1 367 ? -7.019 -20.125 31.804 1.00 61.00 367 ALA A N 1
ATOM 2663 C CA . ALA A 1 367 ? -6.707 -18.973 32.656 1.00 61.00 367 ALA A CA 1
ATOM 2664 C C . ALA A 1 367 ? -7.572 -18.969 33.922 1.00 61.00 367 ALA A C 1
ATOM 2666 O O . ALA A 1 367 ? -7.033 -18.604 34.989 1.00 61.00 367 ALA A O 1
#

Secondary structure (DSSP, 8-state):
--SSSHHHHSSSSSS---------------------PPPPHHHHHHHHHHHHHHHHHHHHHHHHHHHHHHHHHHHHHHHHHHHHHHHHHHHHTT-PPPS-TTTHHHHHHHHHHHHHHHHHHHHHHHHHHHHHHHHHHHHHHHHHHHHHHHHHHHTS-----------HHHHHHHHHHHHHHHTT--SS-HHHHHHHHS----TT-----PPPPP---PPPPPPPPPP-----PPPPGGGTTT--S--TT--TTS--HHHHHHHHHTTS--------------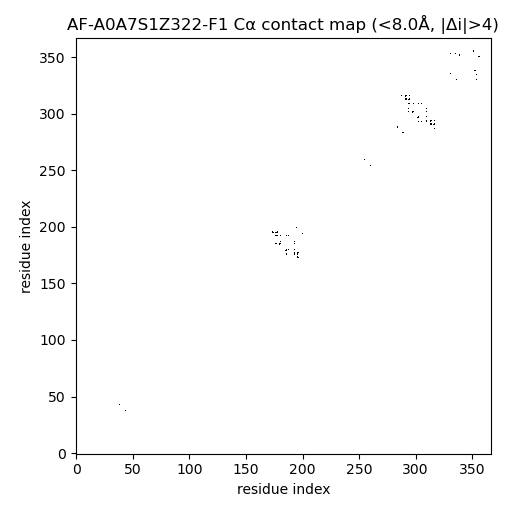PPPHHHHHHHHHHHHHHTT---S-HHHHHHHHHHHHHSPPPP--------HHHHHTS----SS----PPPHHHHHHHHHHHHH--

Radius of gyration: 36.3 Å; Cα contacts (8 Å, |Δi|>4): 48; chains: 1; bounding box: 76×80×93 Å

pLDDT: mean 70.54, std 18.59, range [35.28, 97.25]

Mean predicted aligned error: 22.48 Å